Protein AF-A0A3P7LYS1-F1 (afdb_monomer_lite)

Secondary structure (DSSP, 8-state):
-HHHHHHHHHHTTSSS-HHHHHHHHTTS-GGGHHHHHHHHHHHHS--SSHHHHHIIIIITTT--SHHHHHHHHHHHHHHS-GGG---SSPPTT-HHHHHHHGGGTS--HHHHHHHHHHHTT------GGGTT--HHHHTTT---SSGGGG--SSPPPHHHHHTB----HHHHHTT-EESS-SBSS----SS-----EE--TT----EEEEEE---SSTT---EETTEESEEEEEE-TTS--EEEPP-

Foldseek 3Di:
DVLVQLVLVLQQPPPDDLPPCLVVVCVPDPVLVVLLVQLLVLLPDADADPVSSLCSNDPVDPNPDLSSSLVSLSSSLSNHPLLPHDYPPDDPPDLRCQSNCVVVVNHDSVRNSCNSCVVVVNDDDDDCCSNNPDLVVCLQPYDDPDQVVSVDPDTDDPVVSQQADNDDSVCVVQPKDFDDDGGNDDDDDDPDDDTDIDGDAPDPDWDKDKDQQFPPDPVSHQDDPNHGRIWIWIDDHPDPTDGDDDD

Sequence (247 aa):
MFMMMVVTKIFMMIALGIRKMINRLALTSQAFRRVDEHAMLVSQQQQDNFTQLIWQLIYARNITSELERVRAIFLWLCTKDLHKMNFDNVKPDSPEEILMGIRTGKSTYAQIFLTLCRVENIRYVLDTFYFLANPSQLIYTHFPHDTDWQLLHHPITLEEFESLALVKSAFFKYNLSLLSYRNAVVVFTDPEIRIVVGFPPGSENFLAFTIGLTFDDQDFTEHYNSVPLVYVCFFFENADLHALYNF

Organism: Dibothriocephalus latus (NCBI:txid60516)

InterPro domains:
  IPR053041 Transglutaminase-like Superfamily Modulators [PTHR47020] (120-229)
  IPR056564 KY-like, immunoglobulin-like domain [PF23265] (158-231)

pLDDT: mean 75.42, std 18.21, range [25.02, 94.75]

Structure (mmCIF, N/CA/C/O backbone):
data_AF-A0A3P7LYS1-F1
#
_entry.id   AF-A0A3P7LYS1-F1
#
loop_
_atom_site.group_PDB
_atom_site.id
_atom_site.type_symbol
_atom_site.label_atom_id
_atom_site.label_alt_id
_atom_site.label_comp_id
_atom_site.label_asym_id
_atom_site.label_entity_id
_atom_site.label_seq_id
_atom_site.pdbx_PDB_ins_code
_atom_site.Cartn_x
_atom_site.Cartn_y
_atom_site.Cartn_z
_atom_site.occupancy
_atom_site.B_iso_or_equiv
_atom_site.auth_seq_id
_atom_site.auth_comp_id
_atom_site.auth_asym_id
_atom_site.auth_atom_id
_atom_site.pdbx_PDB_model_num
ATOM 1 N N . MET A 1 1 ? -6.905 10.649 2.238 1.00 29.75 1 MET A N 1
ATOM 2 C CA . MET A 1 1 ? -7.223 9.227 2.509 1.00 29.75 1 MET A CA 1
ATOM 3 C C . MET A 1 1 ? -7.297 8.379 1.231 1.00 29.75 1 MET A C 1
ATOM 5 O O . MET A 1 1 ? -6.613 7.369 1.168 1.00 29.75 1 MET A O 1
ATOM 9 N N . PHE A 1 2 ? -7.966 8.841 0.161 1.00 25.02 2 PHE A N 1
ATOM 10 C CA . PHE A 1 2 ? -7.969 8.193 -1.173 1.00 25.02 2 PHE A CA 1
ATOM 11 C C . PHE A 1 2 ? -6.572 7.949 -1.797 1.00 25.02 2 PHE A C 1
ATOM 13 O O . PHE A 1 2 ? -6.369 6.977 -2.520 1.00 25.02 2 PHE A O 1
ATOM 20 N N . MET A 1 3 ? -5.585 8.799 -1.488 1.00 25.70 3 MET A N 1
ATOM 21 C CA . MET A 1 3 ? -4.227 8.748 -2.055 1.00 25.70 3 MET A CA 1
ATOM 22 C C . MET A 1 3 ? -3.368 7.578 -1.532 1.00 25.70 3 MET A C 1
ATOM 24 O O . MET A 1 3 ? -2.478 7.117 -2.240 1.00 25.70 3 MET A O 1
ATOM 28 N N . MET A 1 4 ? -3.666 7.038 -0.340 1.00 29.12 4 MET A N 1
ATOM 29 C CA . MET A 1 4 ? -3.002 5.832 0.189 1.00 29.12 4 MET A CA 1
ATOM 30 C C . MET A 1 4 ? -3.600 4.534 -0.372 1.00 29.12 4 MET A C 1
ATOM 32 O O . MET A 1 4 ? -2.889 3.542 -0.497 1.00 29.12 4 MET A O 1
ATOM 36 N N . MET A 1 5 ? -4.877 4.532 -0.766 1.00 34.12 5 MET A N 1
ATOM 37 C CA . MET A 1 5 ? -5.566 3.315 -1.222 1.00 34.12 5 MET A CA 1
ATOM 38 C C . MET A 1 5 ? -5.074 2.819 -2.587 1.00 34.12 5 MET A C 1
ATOM 40 O O . MET A 1 5 ? -5.065 1.614 -2.838 1.00 34.12 5 MET A O 1
ATOM 44 N N . VAL A 1 6 ? -4.613 3.719 -3.462 1.00 34.91 6 VAL A N 1
ATOM 45 C CA . VAL A 1 6 ? -4.065 3.331 -4.773 1.00 34.91 6 VAL A CA 1
ATOM 46 C C . VAL A 1 6 ? -2.688 2.683 -4.619 1.00 34.91 6 VAL A C 1
ATOM 48 O O . VAL A 1 6 ? -2.412 1.680 -5.269 1.00 34.91 6 VAL A O 1
ATOM 51 N N . VAL A 1 7 ? -1.850 3.194 -3.712 1.00 35.50 7 VAL A N 1
ATOM 52 C CA . VAL A 1 7 ? -0.461 2.736 -3.544 1.00 35.50 7 VAL A CA 1
ATOM 53 C C . VAL A 1 7 ? -0.360 1.410 -2.784 1.00 35.50 7 VAL A C 1
ATOM 55 O O . VAL A 1 7 ? 0.603 0.668 -2.963 1.00 35.50 7 VAL A O 1
ATOM 58 N N . THR A 1 8 ? -1.368 1.035 -1.997 1.00 38.91 8 THR A N 1
ATOM 59 C CA . THR A 1 8 ? -1.334 -0.252 -1.285 1.00 38.91 8 THR A CA 1
ATOM 60 C C . THR A 1 8 ? -2.038 -1.388 -2.026 1.00 38.91 8 THR A C 1
ATOM 62 O O . THR A 1 8 ? -1.593 -2.528 -1.920 1.00 38.91 8 THR A O 1
ATOM 65 N N . LYS A 1 9 ? -3.006 -1.094 -2.913 1.00 39.59 9 LYS A N 1
ATOM 66 C CA . LYS A 1 9 ? -3.411 -2.059 -3.958 1.00 39.59 9 LYS A CA 1
ATOM 67 C C . LYS A 1 9 ? -2.226 -2.468 -4.837 1.00 39.59 9 LYS A C 1
ATOM 69 O O . LYS A 1 9 ? -2.157 -3.598 -5.298 1.00 39.59 9 LYS A O 1
ATOM 74 N N . ILE A 1 10 ? -1.288 -1.544 -5.030 1.00 42.50 10 ILE A N 1
ATOM 75 C CA . ILE A 1 10 ? -0.097 -1.677 -5.866 1.00 42.50 10 ILE A CA 1
ATOM 76 C C . ILE A 1 10 ? 0.924 -2.699 -5.303 1.00 42.50 10 ILE A C 1
ATOM 78 O O . ILE A 1 10 ? 1.504 -3.456 -6.075 1.00 42.50 10 ILE A O 1
ATOM 82 N N . PHE A 1 11 ? 1.091 -2.831 -3.981 1.00 38.44 11 PHE A N 1
ATOM 83 C CA . PHE A 1 11 ? 2.087 -3.754 -3.395 1.00 38.44 11 PHE A CA 1
ATOM 84 C C . PHE A 1 11 ? 1.575 -5.162 -3.051 1.00 38.44 11 PHE A C 1
ATOM 86 O O . PHE A 1 11 ? 2.380 -6.091 -2.963 1.00 38.44 11 PHE A O 1
ATOM 93 N N . MET A 1 12 ? 0.257 -5.368 -2.953 1.00 38.22 12 MET A N 1
ATOM 94 C CA . MET A 1 12 ? -0.336 -6.693 -2.694 1.00 38.22 12 MET A CA 1
ATOM 95 C C . MET A 1 12 ? -0.082 -7.706 -3.837 1.00 38.22 12 MET A C 1
ATOM 97 O O . MET A 1 12 ? -0.292 -8.905 -3.685 1.00 38.22 12 MET A O 1
ATOM 101 N N . MET A 1 13 ? 0.389 -7.236 -4.998 1.00 43.66 13 MET A N 1
ATOM 102 C CA . MET A 1 13 ? 0.304 -7.953 -6.275 1.00 43.66 13 MET A CA 1
ATOM 103 C C . MET A 1 13 ? 1.610 -8.611 -6.742 1.00 43.66 13 MET A C 1
ATOM 105 O O . MET A 1 13 ? 1.655 -9.149 -7.848 1.00 43.66 13 MET A O 1
ATOM 109 N N . ILE A 1 14 ? 2.667 -8.616 -5.920 1.00 36.84 14 ILE A N 1
ATOM 110 C CA . ILE A 1 14 ? 3.959 -9.205 -6.314 1.00 36.84 14 ILE A CA 1
ATOM 111 C C . ILE A 1 14 ? 3.988 -10.750 -6.202 1.00 36.84 14 ILE A C 1
ATOM 113 O O . ILE A 1 14 ? 4.848 -11.352 -6.835 1.00 36.84 14 ILE A O 1
ATOM 117 N N . ALA A 1 15 ? 3.046 -11.440 -5.527 1.00 35.31 15 ALA A N 1
ATOM 118 C CA . ALA A 1 15 ? 3.112 -12.918 -5.421 1.00 35.31 15 ALA A CA 1
ATOM 119 C C . ALA A 1 15 ? 1.959 -13.756 -5.992 1.00 35.31 15 ALA A C 1
ATOM 121 O O . ALA A 1 15 ? 1.980 -14.970 -5.810 1.00 35.31 15 ALA A O 1
ATOM 122 N N . LEU A 1 16 ? 0.996 -13.207 -6.739 1.00 30.70 16 LEU A N 1
ATOM 123 C CA . LEU A 1 16 ? -0.034 -14.047 -7.370 1.00 30.70 16 LEU A CA 1
ATOM 124 C C . LEU A 1 16 ? -0.279 -13.648 -8.826 1.00 30.70 16 LEU A C 1
AT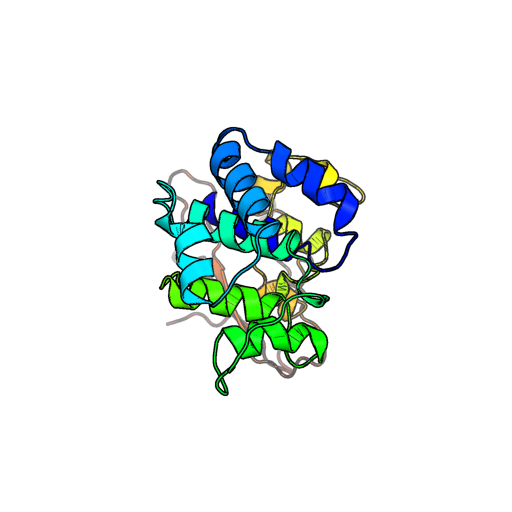OM 126 O O . LEU A 1 16 ? -0.987 -12.701 -9.109 1.00 30.70 16 LEU A O 1
ATOM 130 N N . GLY A 1 17 ? 0.283 -14.405 -9.772 1.00 32.94 17 GLY A N 1
ATOM 131 C CA . GLY A 1 17 ? -0.265 -14.521 -11.131 1.00 32.94 17 GLY A CA 1
ATOM 132 C C . GLY A 1 17 ? -0.297 -13.245 -11.987 1.00 32.94 17 GLY A C 1
ATOM 133 O O . GLY A 1 17 ? -1.363 -12.805 -12.417 1.00 32.94 17 GLY A O 1
ATOM 134 N N . ILE A 1 18 ? 0.882 -12.732 -12.345 1.00 38.44 18 ILE A N 1
ATOM 135 C CA . ILE A 1 18 ? 1.129 -11.506 -13.136 1.00 38.44 18 ILE A CA 1
ATOM 136 C C . ILE A 1 18 ? 0.294 -11.397 -14.440 1.00 38.44 18 ILE A C 1
ATOM 138 O O . ILE A 1 18 ? -0.036 -10.299 -14.874 1.00 38.44 18 ILE A O 1
ATOM 142 N N . ARG A 1 19 ? -0.134 -12.499 -15.075 1.00 31.06 19 ARG A N 1
ATOM 143 C CA . ARG A 1 19 ? -0.678 -12.452 -16.452 1.00 31.06 19 ARG A CA 1
ATOM 144 C C . ARG A 1 19 ? -2.193 -12.231 -16.592 1.00 31.06 19 ARG A C 1
ATOM 146 O O . ARG A 1 19 ? -2.611 -11.637 -17.580 1.00 31.06 19 ARG A O 1
ATOM 153 N N . LYS A 1 20 ? -3.033 -12.679 -15.648 1.00 32.50 20 LYS A N 1
ATOM 154 C CA . LYS A 1 20 ? -4.503 -12.475 -15.736 1.00 32.50 20 LYS A CA 1
ATOM 155 C C . LYS A 1 20 ? -4.941 -11.077 -15.275 1.00 32.50 20 LYS A C 1
ATOM 157 O O . LYS A 1 20 ? -6.030 -10.635 -15.631 1.00 32.50 20 LYS A O 1
ATOM 162 N N . MET A 1 21 ? -4.097 -10.384 -14.512 1.00 41.25 21 MET A N 1
ATOM 163 C CA . MET A 1 21 ? -4.481 -9.185 -13.759 1.00 41.25 21 MET A CA 1
ATOM 164 C C . MET A 1 21 ? -4.058 -7.871 -14.428 1.00 41.25 21 MET A C 1
ATOM 166 O O . MET A 1 21 ? -4.773 -6.883 -14.279 1.00 41.25 21 MET A O 1
ATOM 170 N N . ILE A 1 22 ? -2.993 -7.869 -15.249 1.00 43.41 22 ILE A N 1
ATOM 171 C CA . ILE A 1 22 ? -2.609 -6.723 -16.105 1.00 43.41 22 ILE A CA 1
ATOM 172 C C . ILE A 1 22 ? -3.809 -6.249 -16.939 1.00 43.41 22 ILE A C 1
ATOM 174 O O . ILE A 1 22 ? -4.099 -5.056 -16.991 1.00 43.41 22 ILE A O 1
ATOM 178 N N . ASN A 1 23 ? -4.578 -7.195 -17.491 1.00 37.88 23 ASN A N 1
ATOM 179 C CA . ASN A 1 23 ? -5.770 -6.886 -18.277 1.00 37.88 23 ASN A CA 1
ATOM 180 C C . ASN A 1 23 ? -6.889 -6.222 -17.460 1.00 37.88 23 ASN A C 1
ATOM 182 O O . ASN A 1 23 ? -7.687 -5.520 -18.056 1.00 37.88 23 ASN A O 1
ATOM 186 N N . ARG A 1 24 ? -6.977 -6.405 -16.131 1.00 42.69 24 ARG A N 1
ATOM 187 C CA . ARG A 1 24 ? -8.024 -5.784 -15.287 1.00 42.69 24 ARG A CA 1
ATOM 188 C C . ARG A 1 24 ? -7.565 -4.498 -14.587 1.00 42.69 24 ARG A C 1
ATOM 190 O O . ARG A 1 24 ? -8.365 -3.579 -14.433 1.00 42.69 24 ARG A O 1
ATOM 197 N N . LEU A 1 25 ? -6.287 -4.375 -14.222 1.00 45.78 25 LEU A N 1
ATOM 198 C CA . LEU A 1 25 ? -5.720 -3.126 -13.683 1.00 45.78 25 LEU A CA 1
ATOM 199 C C . LEU A 1 25 ? -5.731 -1.988 -14.712 1.00 45.78 25 LEU A C 1
ATOM 201 O O . LEU A 1 25 ? -6.016 -0.850 -14.345 1.00 45.78 25 LEU A O 1
ATOM 205 N N . ALA A 1 26 ? -5.506 -2.310 -15.991 1.00 46.09 26 ALA A N 1
ATOM 206 C CA . ALA A 1 26 ? -5.644 -1.369 -17.106 1.00 46.09 26 ALA A CA 1
ATOM 207 C C . ALA A 1 26 ? -7.104 -0.927 -17.362 1.00 46.09 26 ALA A C 1
ATOM 209 O O . ALA A 1 26 ? -7.339 0.057 -18.057 1.00 46.09 26 ALA A O 1
ATOM 210 N N . LEU A 1 27 ? -8.095 -1.644 -16.813 1.00 45.22 27 LEU A N 1
ATOM 211 C CA . LEU A 1 27 ? -9.524 -1.395 -17.046 1.00 45.22 27 LEU A CA 1
ATOM 212 C C . LEU A 1 27 ? -10.227 -0.654 -15.898 1.00 45.22 27 LEU A C 1
ATOM 214 O O . LEU A 1 27 ? -11.359 -0.214 -16.068 1.00 45.22 27 LEU A O 1
ATOM 218 N N . THR A 1 28 ? -9.603 -0.517 -14.725 1.00 52.69 28 THR A N 1
ATOM 219 C CA . THR A 1 28 ? -10.332 -0.217 -13.475 1.00 52.69 28 THR A CA 1
ATOM 220 C C . THR A 1 28 ? -10.463 1.268 -13.112 1.00 52.69 28 THR A C 1
ATOM 222 O O . THR A 1 28 ? -11.083 1.587 -12.104 1.00 52.69 28 THR A O 1
ATOM 225 N N . SER A 1 29 ? -9.968 2.205 -13.929 1.00 58.41 29 SER A N 1
ATOM 226 C CA . SER A 1 29 ? -10.357 3.620 -13.817 1.00 58.41 29 SER A CA 1
ATOM 227 C C . SER A 1 29 ? -10.159 4.361 -15.136 1.00 58.41 29 SER A C 1
ATOM 229 O O . SER A 1 29 ? -9.028 4.525 -15.595 1.00 58.41 29 SER A O 1
ATOM 231 N N . GLN A 1 30 ? -11.245 4.878 -15.726 1.00 64.19 30 GLN A N 1
ATOM 232 C CA . GLN A 1 30 ? -11.154 5.771 -16.892 1.00 64.19 30 GLN A CA 1
ATOM 233 C C . GLN A 1 30 ? -10.210 6.959 -16.634 1.00 64.19 30 GLN A C 1
ATOM 235 O O . GLN A 1 30 ? -9.565 7.426 -17.570 1.00 64.19 30 GLN A O 1
ATOM 240 N N . ALA A 1 31 ? -10.069 7.398 -15.375 1.00 69.81 31 ALA A N 1
ATOM 241 C CA . ALA A 1 31 ? -9.224 8.529 -14.998 1.00 69.81 31 ALA A CA 1
ATOM 242 C C . ALA A 1 31 ? -7.728 8.302 -15.279 1.00 69.81 31 ALA A C 1
ATOM 244 O O . ALA A 1 31 ? -7.017 9.261 -15.561 1.00 69.81 31 ALA A O 1
ATOM 245 N N . PHE A 1 32 ? -7.248 7.053 -15.248 1.00 78.88 32 PHE A N 1
ATOM 246 C CA . PHE A 1 32 ? -5.827 6.739 -15.458 1.00 78.88 32 PHE A CA 1
ATOM 247 C C . PHE A 1 32 ? -5.524 6.038 -16.777 1.00 78.88 32 PHE A C 1
ATOM 249 O O . PHE A 1 32 ? -4.357 5.801 -17.081 1.00 78.88 32 PHE A O 1
ATOM 256 N N . ARG A 1 33 ? -6.543 5.767 -17.599 1.00 82.75 33 ARG A N 1
ATOM 257 C CA . ARG A 1 33 ? -6.405 5.028 -18.861 1.00 82.75 33 ARG A CA 1
ATOM 258 C C . ARG A 1 33 ? -5.257 5.539 -19.738 1.00 82.75 33 ARG A C 1
ATOM 260 O O . ARG A 1 33 ? -4.465 4.750 -20.237 1.00 82.75 33 ARG A O 1
ATOM 267 N N . ARG A 1 34 ? -5.126 6.863 -19.870 1.00 88.75 34 ARG A N 1
ATOM 268 C CA . ARG A 1 34 ? -4.051 7.511 -20.642 1.00 88.75 34 ARG A CA 1
ATOM 269 C C . ARG A 1 34 ? -2.655 7.164 -20.115 1.00 88.75 34 ARG A C 1
ATOM 271 O O . ARG A 1 34 ? -1.740 6.946 -20.902 1.00 88.75 34 ARG A O 1
ATOM 278 N N . VAL A 1 35 ? -2.486 7.170 -18.794 1.00 89.00 35 VAL A N 1
ATOM 279 C CA . VAL A 1 35 ? -1.214 6.856 -18.128 1.00 89.00 35 VAL A CA 1
ATOM 280 C C . VAL A 1 35 ? -0.906 5.371 -18.273 1.00 89.00 35 VAL A C 1
ATOM 282 O O . VAL A 1 35 ? 0.231 5.009 -18.566 1.00 89.00 35 VAL A O 1
ATOM 285 N N . ASP A 1 36 ? -1.929 4.529 -18.146 1.00 86.19 36 ASP A N 1
ATOM 286 C CA . ASP A 1 36 ? -1.787 3.081 -18.245 1.00 86.19 36 ASP A CA 1
ATOM 287 C C . ASP A 1 36 ? -1.375 2.644 -19.652 1.00 86.19 36 ASP A C 1
ATOM 289 O O . ASP A 1 36 ? -0.380 1.942 -19.825 1.00 86.19 36 ASP A O 1
ATOM 293 N N . GLU A 1 37 ? -2.099 3.109 -20.674 1.00 88.94 37 GLU A N 1
ATOM 294 C CA . GLU A 1 37 ? -1.780 2.844 -22.080 1.00 88.94 37 GLU A CA 1
ATOM 295 C C . GLU A 1 37 ? -0.365 3.328 -22.424 1.00 88.94 37 GLU A C 1
ATOM 297 O O . GLU A 1 37 ? 0.389 2.626 -23.096 1.00 88.94 37 GLU A O 1
ATOM 302 N N . HIS A 1 38 ? 0.035 4.494 -21.910 1.00 92.12 38 HIS A N 1
ATOM 303 C CA . HIS A 1 38 ? 1.383 5.024 -22.102 1.00 92.12 38 HIS A CA 1
ATOM 304 C C . HIS A 1 38 ? 2.464 4.134 -21.474 1.00 92.12 38 HIS A C 1
ATOM 306 O O . HIS A 1 38 ? 3.406 3.745 -22.163 1.00 92.12 38 HIS A O 1
ATOM 312 N N . ALA A 1 39 ? 2.320 3.751 -20.204 1.00 90.88 39 ALA A N 1
ATOM 313 C CA . ALA A 1 39 ? 3.289 2.883 -19.531 1.00 90.88 39 ALA A CA 1
ATOM 314 C C . ALA A 1 39 ? 3.402 1.502 -20.203 1.00 90.88 39 ALA A C 1
ATOM 316 O O . ALA A 1 39 ? 4.507 0.970 -20.342 1.00 90.88 39 ALA A O 1
ATOM 317 N N . MET A 1 40 ? 2.280 0.957 -20.690 1.00 89.69 40 MET A N 1
ATOM 318 C CA . MET A 1 40 ? 2.251 -0.271 -21.491 1.00 89.69 40 MET A CA 1
ATOM 319 C C . MET A 1 40 ? 3.018 -0.126 -22.809 1.00 89.69 40 MET A C 1
ATOM 321 O O . MET A 1 40 ? 3.770 -1.022 -23.181 1.00 89.69 40 MET A O 1
ATOM 325 N N . LEU A 1 41 ? 2.860 0.994 -23.521 1.00 92.56 41 LEU A N 1
ATOM 326 C CA . LEU A 1 41 ? 3.599 1.246 -24.762 1.00 92.56 41 LEU A CA 1
ATOM 327 C C . LEU A 1 41 ? 5.106 1.345 -24.508 1.00 92.56 41 LEU A C 1
ATOM 329 O O . LEU A 1 41 ? 5.890 0.753 -25.249 1.00 92.56 41 LEU A O 1
ATOM 333 N N . VAL A 1 42 ? 5.513 2.049 -23.448 1.00 93.56 42 VAL A N 1
ATOM 334 C CA . VAL A 1 42 ? 6.927 2.175 -23.062 1.00 93.56 42 VAL A CA 1
ATOM 335 C C . VAL A 1 42 ? 7.518 0.819 -22.651 1.00 93.56 42 VAL A C 1
ATOM 337 O O . VAL A 1 42 ? 8.683 0.540 -22.942 1.00 93.56 42 VAL A O 1
ATOM 340 N N . SER A 1 43 ? 6.738 -0.078 -22.033 1.00 91.44 43 SER A N 1
ATOM 341 C CA . SER A 1 43 ? 7.244 -1.400 -21.626 1.00 91.44 43 SER A CA 1
ATOM 342 C C . SER A 1 43 ? 7.602 -2.306 -22.811 1.00 91.44 43 SER A C 1
ATOM 344 O O . SER A 1 43 ? 8.547 -3.098 -22.716 1.00 91.44 43 SER A O 1
ATOM 346 N N . GLN A 1 44 ? 6.937 -2.129 -23.957 1.00 91.25 44 GLN A N 1
ATOM 347 C CA . GLN A 1 44 ? 7.258 -2.843 -25.199 1.00 91.25 44 GLN A CA 1
ATOM 348 C C . GLN A 1 44 ? 8.507 -2.304 -25.914 1.00 91.25 44 GLN A C 1
ATOM 350 O O . GLN A 1 44 ? 9.063 -2.990 -26.767 1.00 91.25 44 GLN A O 1
ATOM 355 N N . GLN A 1 45 ? 8.973 -1.100 -25.574 1.00 91.31 45 GLN A N 1
ATOM 356 C CA . GLN A 1 45 ? 10.133 -0.478 -26.213 1.00 91.31 45 GLN A CA 1
ATOM 357 C C . GLN A 1 45 ? 11.451 -0.952 -25.585 1.00 91.31 45 GLN A C 1
ATOM 359 O O . GLN A 1 45 ? 11.523 -1.273 -24.389 1.00 91.31 45 GLN A O 1
ATOM 364 N N . GLN A 1 46 ? 12.509 -0.986 -26.398 1.00 88.12 46 GLN A N 1
ATOM 365 C CA . GLN A 1 46 ? 13.879 -1.108 -25.904 1.00 88.12 46 GLN A CA 1
ATOM 366 C C . GLN A 1 46 ? 14.286 0.194 -25.208 1.00 88.12 46 GLN A C 1
ATOM 368 O O . GLN A 1 46 ? 13.827 1.270 -25.579 1.00 88.12 46 GLN A O 1
ATOM 373 N N . GLN A 1 47 ? 15.094 0.065 -24.161 1.00 88.06 47 GLN A N 1
ATOM 374 C CA . GLN A 1 47 ? 15.549 1.176 -23.336 1.00 88.06 47 GLN A CA 1
ATOM 375 C C . GLN A 1 47 ? 17.070 1.182 -23.391 1.00 88.06 47 GLN A C 1
ATOM 377 O O . GLN A 1 47 ? 17.682 0.176 -23.032 1.00 88.06 47 GLN A O 1
ATOM 382 N N . ASP A 1 48 ? 17.660 2.278 -23.855 1.00 87.56 48 ASP A N 1
ATOM 383 C CA . ASP A 1 48 ? 19.104 2.372 -24.085 1.00 87.56 48 ASP A CA 1
ATOM 384 C C . ASP A 1 48 ? 19.847 2.699 -22.785 1.00 87.56 48 ASP A C 1
ATOM 386 O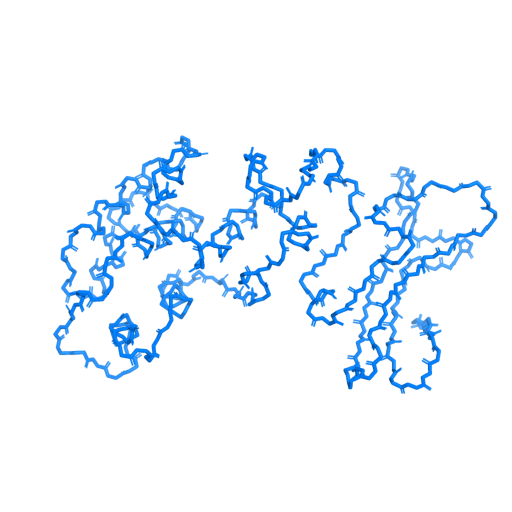 O . ASP A 1 48 ? 20.955 2.225 -22.547 1.00 87.56 48 ASP A O 1
ATOM 390 N N . ASN A 1 49 ? 19.232 3.514 -21.925 1.00 91.12 49 ASN A N 1
ATOM 391 C CA . ASN A 1 49 ? 19.754 3.884 -20.611 1.00 91.12 49 ASN A CA 1
ATOM 392 C C . ASN A 1 49 ? 18.622 4.283 -19.653 1.00 91.12 49 ASN A C 1
ATOM 394 O O . ASN A 1 49 ? 17.475 4.495 -20.062 1.00 91.12 49 ASN A O 1
ATOM 398 N N . PHE A 1 50 ? 18.946 4.408 -18.366 1.00 91.31 50 PHE A N 1
ATOM 399 C CA . PHE A 1 50 ? 17.955 4.725 -17.342 1.00 91.31 50 PHE A CA 1
ATOM 400 C C . PHE A 1 50 ? 17.352 6.127 -17.496 1.00 91.31 50 PHE A C 1
ATOM 402 O O . PHE A 1 50 ? 16.155 6.313 -17.280 1.00 91.31 50 PHE A O 1
ATOM 409 N N . THR A 1 51 ? 18.142 7.122 -17.911 1.00 90.12 51 THR A N 1
ATOM 410 C CA . THR A 1 51 ? 17.650 8.495 -18.115 1.00 90.12 51 THR A CA 1
ATOM 411 C C . THR A 1 51 ? 16.571 8.553 -19.194 1.00 90.12 51 THR A C 1
ATOM 413 O O . THR A 1 51 ? 15.538 9.194 -19.002 1.00 90.12 51 THR A O 1
ATOM 416 N N . GLN A 1 52 ? 16.778 7.854 -20.309 1.00 91.12 52 GLN A N 1
ATOM 417 C CA . GLN A 1 52 ? 15.798 7.748 -21.386 1.00 91.12 52 GLN A CA 1
ATOM 418 C C . GLN A 1 52 ? 14.522 7.052 -20.906 1.00 91.12 52 GLN A C 1
ATOM 420 O O . GLN A 1 52 ? 13.432 7.546 -21.192 1.00 91.12 52 GLN A O 1
ATOM 425 N N . LEU A 1 53 ? 14.645 5.966 -20.136 1.00 92.88 53 LEU A N 1
ATOM 426 C CA . LEU A 1 53 ? 13.503 5.267 -19.546 1.00 92.88 53 LEU A CA 1
ATOM 427 C C . LEU A 1 53 ? 12.652 6.206 -18.682 1.00 92.88 53 LEU A C 1
ATOM 429 O O . LEU A 1 53 ? 11.435 6.283 -18.858 1.00 92.88 53 LEU A O 1
ATOM 433 N N . ILE A 1 54 ? 13.286 6.946 -17.772 1.00 91.62 54 ILE A N 1
ATOM 434 C CA . ILE A 1 54 ? 12.601 7.914 -16.911 1.00 91.62 54 ILE A CA 1
ATOM 435 C C . ILE A 1 54 ? 11.931 9.010 -17.742 1.00 91.62 54 ILE A C 1
ATOM 437 O O . ILE A 1 54 ? 10.753 9.314 -17.536 1.00 91.62 54 ILE A O 1
ATOM 441 N N . TRP A 1 55 ? 12.647 9.566 -18.722 1.00 90.75 55 TRP A N 1
ATOM 442 C CA . TRP A 1 55 ? 12.091 10.575 -19.617 1.00 90.75 55 TRP A CA 1
ATOM 443 C C . TRP A 1 55 ? 10.854 10.056 -20.354 1.00 90.75 55 TRP A C 1
ATOM 445 O O . TRP A 1 55 ? 9.819 10.719 -20.354 1.00 90.75 55 TRP A O 1
ATOM 455 N N . GLN A 1 56 ? 10.918 8.849 -20.918 1.00 92.44 56 GLN A N 1
ATOM 456 C CA . GLN A 1 56 ? 9.795 8.230 -21.617 1.00 92.44 56 GLN A CA 1
ATOM 457 C C . GLN A 1 56 ? 8.613 7.964 -20.688 1.00 92.44 56 GLN A C 1
ATOM 459 O O . GLN A 1 56 ? 7.479 8.249 -21.065 1.00 92.44 56 GLN A O 1
ATOM 464 N N . LEU A 1 57 ? 8.850 7.441 -19.485 1.00 90.50 57 LEU A N 1
ATOM 465 C CA . LEU A 1 57 ? 7.780 7.107 -18.547 1.00 90.50 57 LEU A CA 1
ATOM 466 C C . LEU A 1 57 ? 7.079 8.336 -17.980 1.00 90.50 57 LEU A C 1
ATOM 468 O O . LEU A 1 57 ? 5.854 8.328 -17.879 1.00 90.50 57 LEU A O 1
ATOM 472 N N . ILE A 1 58 ? 7.840 9.367 -17.614 1.00 89.62 58 ILE A N 1
ATOM 473 C CA . ILE A 1 58 ? 7.342 10.472 -16.790 1.00 89.62 58 ILE A CA 1
ATOM 474 C C . ILE A 1 58 ? 7.207 11.776 -17.576 1.00 89.62 58 ILE A C 1
ATOM 476 O O . ILE A 1 58 ? 6.201 12.466 -17.444 1.00 89.62 58 ILE A O 1
ATOM 480 N N . TYR A 1 59 ? 8.189 12.121 -18.405 1.00 86.75 59 TYR A N 1
ATOM 481 C CA . TYR A 1 59 ? 8.301 13.462 -18.991 1.00 86.75 59 TYR A CA 1
ATOM 482 C C . TYR A 1 59 ? 7.786 13.557 -20.432 1.00 86.75 59 TYR A C 1
ATOM 484 O O . TYR A 1 59 ? 7.363 14.625 -20.868 1.00 86.75 59 TYR A O 1
ATOM 492 N N . ALA A 1 60 ? 7.774 12.451 -21.181 1.00 82.69 60 ALA A N 1
ATOM 493 C CA . ALA A 1 60 ? 7.355 12.424 -22.585 1.00 82.69 60 ALA A CA 1
ATOM 494 C C . ALA A 1 60 ? 5.853 12.703 -22.788 1.00 82.69 60 ALA A C 1
ATOM 496 O O . ALA A 1 60 ? 5.392 12.918 -23.911 1.00 82.69 60 ALA A O 1
ATOM 497 N N . ARG A 1 61 ? 5.065 12.679 -21.708 1.00 83.19 61 ARG A N 1
ATOM 498 C CA . ARG A 1 61 ? 3.630 12.976 -21.695 1.00 83.19 61 ARG A CA 1
ATOM 499 C C . ARG A 1 61 ? 3.325 13.997 -20.608 1.00 83.19 61 ARG A C 1
ATOM 501 O O . ARG A 1 61 ? 4.107 14.201 -19.693 1.00 83.19 61 ARG A O 1
ATOM 508 N N . ASN A 1 62 ? 2.135 14.591 -20.680 1.00 83.81 62 ASN A N 1
ATOM 509 C CA . ASN A 1 62 ? 1.618 15.502 -19.657 1.00 83.81 62 ASN A CA 1
ATOM 510 C C . ASN A 1 62 ? 1.240 14.743 -18.363 1.00 83.81 62 ASN A C 1
ATOM 512 O O . ASN A 1 62 ? 0.061 14.649 -18.034 1.00 83.81 62 ASN A O 1
ATOM 516 N N . ILE A 1 63 ? 2.194 14.066 -17.720 1.00 84.81 63 ILE A N 1
ATOM 517 C CA . ILE A 1 63 ? 2.042 13.373 -16.434 1.00 84.81 63 ILE A CA 1
ATOM 518 C C . ILE A 1 63 ? 2.516 14.345 -15.357 1.00 84.81 63 ILE A C 1
ATOM 520 O O . ILE A 1 63 ? 3.709 14.626 -15.226 1.00 84.81 63 ILE A O 1
ATOM 524 N N . THR A 1 64 ? 1.573 14.910 -14.613 1.00 79.62 64 THR A N 1
ATOM 525 C CA . THR A 1 64 ? 1.858 16.064 -13.749 1.00 79.62 64 THR A CA 1
ATOM 526 C C . THR A 1 64 ? 1.789 15.715 -12.273 1.00 79.62 64 THR A C 1
ATOM 528 O O . THR A 1 64 ? 2.544 16.285 -11.488 1.00 79.62 64 THR A O 1
ATOM 531 N N . SER A 1 65 ? 0.941 14.758 -11.890 1.00 82.69 65 SER A N 1
ATOM 532 C CA . SER A 1 65 ? 0.763 14.378 -10.486 1.00 82.69 65 SER A CA 1
ATOM 533 C C . SER A 1 65 ? 1.693 13.242 -10.055 1.00 82.69 65 SER A C 1
ATOM 535 O O . SER A 1 65 ? 1.956 12.313 -10.819 1.00 82.69 65 SER A O 1
ATOM 537 N N . GLU A 1 66 ? 2.137 13.261 -8.794 1.00 79.69 66 GLU A N 1
ATOM 538 C CA . GLU A 1 66 ? 2.931 12.169 -8.204 1.00 79.69 66 GLU A CA 1
ATOM 539 C C . GLU A 1 66 ? 2.220 10.812 -8.313 1.00 79.69 66 GLU A C 1
ATOM 541 O O . GLU A 1 66 ? 2.858 9.791 -8.562 1.00 79.69 66 GLU A O 1
ATOM 546 N N . LEU A 1 67 ? 0.888 10.802 -8.199 1.00 77.25 67 LEU A N 1
ATOM 547 C CA . LEU A 1 67 ? 0.079 9.593 -8.314 1.00 77.25 67 LEU A CA 1
ATOM 548 C C . LEU A 1 67 ? 0.141 8.977 -9.718 1.00 77.25 67 LEU A C 1
ATOM 550 O O . LEU A 1 67 ? 0.307 7.765 -9.849 1.00 77.25 67 LEU A O 1
ATOM 554 N N . GLU A 1 68 ? 0.031 9.795 -10.768 1.00 83.56 68 GLU A N 1
ATOM 555 C CA . GLU A 1 68 ? 0.190 9.317 -12.144 1.00 83.56 68 GLU A CA 1
ATOM 556 C C . GLU A 1 68 ? 1.616 8.803 -12.390 1.00 83.56 68 GLU A C 1
ATOM 558 O O . GLU A 1 68 ? 1.779 7.761 -13.024 1.00 83.56 68 GLU A O 1
ATOM 563 N N . ARG A 1 69 ? 2.643 9.475 -11.847 1.00 85.94 69 ARG A N 1
ATOM 564 C CA . ARG A 1 69 ? 4.046 9.032 -11.959 1.00 85.94 69 ARG A CA 1
ATOM 565 C C . ARG A 1 69 ? 4.262 7.663 -11.319 1.00 85.94 69 ARG A C 1
ATOM 567 O O . ARG A 1 69 ? 4.792 6.758 -11.960 1.00 85.94 69 ARG A O 1
ATOM 574 N N . VAL A 1 70 ? 3.789 7.492 -10.083 1.00 83.31 70 VAL A N 1
ATOM 575 C CA . VAL A 1 70 ? 3.843 6.217 -9.353 1.00 83.31 70 VAL A CA 1
ATOM 576 C C . VAL A 1 70 ? 3.118 5.117 -10.126 1.00 83.31 70 VAL A C 1
ATOM 578 O O . VAL A 1 70 ? 3.646 4.013 -10.268 1.00 83.31 70 VAL A O 1
ATOM 581 N N . ARG A 1 71 ? 1.930 5.413 -10.667 1.00 85.81 71 ARG A N 1
ATOM 582 C CA . ARG A 1 71 ? 1.148 4.450 -11.448 1.00 85.81 71 ARG A CA 1
ATOM 583 C C . ARG A 1 71 ? 1.856 4.044 -12.742 1.00 85.81 71 ARG A C 1
ATOM 585 O O . ARG A 1 71 ? 1.895 2.853 -13.042 1.00 85.81 71 ARG A O 1
ATOM 592 N N . ALA A 1 72 ? 2.450 4.995 -13.464 1.00 88.56 72 ALA A N 1
ATOM 593 C CA . ALA A 1 72 ? 3.211 4.722 -14.682 1.00 88.56 72 ALA A CA 1
ATOM 594 C C . ALA A 1 72 ? 4.420 3.817 -14.407 1.00 88.56 72 ALA A C 1
ATOM 596 O O . ALA A 1 72 ? 4.585 2.793 -15.070 1.00 88.56 72 ALA A O 1
ATOM 597 N N . ILE A 1 73 ? 5.224 4.158 -13.391 1.00 88.81 73 ILE A N 1
ATOM 598 C CA . ILE A 1 73 ? 6.391 3.372 -12.961 1.00 88.81 73 ILE A CA 1
ATOM 599 C C . ILE A 1 73 ? 5.968 1.954 -12.584 1.00 88.81 73 ILE A C 1
ATOM 601 O O . ILE A 1 73 ? 6.563 0.980 -13.045 1.00 88.81 73 ILE A O 1
ATOM 605 N N . PHE A 1 74 ? 4.925 1.832 -11.763 1.00 85.12 74 PHE A N 1
ATOM 606 C CA . PHE A 1 74 ? 4.445 0.538 -11.305 1.00 85.12 74 PHE A CA 1
ATOM 607 C C . PHE A 1 74 ? 3.942 -0.334 -12.458 1.00 85.12 74 PHE A C 1
ATOM 609 O O . PHE A 1 74 ? 4.346 -1.488 -12.583 1.00 85.12 74 PHE A O 1
ATOM 616 N N . LEU A 1 75 ? 3.084 0.209 -13.325 1.00 86.06 75 LEU A N 1
ATOM 617 C CA . LEU A 1 75 ? 2.523 -0.568 -14.426 1.00 86.06 75 LEU A CA 1
ATOM 618 C C . LEU A 1 75 ? 3.603 -0.977 -15.430 1.00 86.06 75 LEU A C 1
ATOM 620 O O . LEU A 1 75 ? 3.600 -2.113 -15.911 1.00 86.06 75 LEU A O 1
ATOM 624 N N . TRP A 1 76 ? 4.556 -0.087 -15.711 1.00 92.00 76 TRP A N 1
ATOM 625 C CA . TRP A 1 76 ? 5.723 -0.433 -16.512 1.00 92.00 76 TRP A CA 1
ATOM 626 C C . TRP A 1 76 ? 6.491 -1.599 -15.885 1.00 92.00 76 TRP A C 1
ATOM 628 O O . TRP A 1 76 ? 6.770 -2.581 -16.568 1.00 92.00 76 TRP A O 1
ATOM 638 N N . LEU A 1 77 ? 6.750 -1.548 -14.577 1.00 89.38 77 LEU A N 1
ATOM 639 C CA . LEU A 1 77 ? 7.475 -2.594 -13.859 1.00 89.38 77 LEU A CA 1
ATOM 640 C C . LEU A 1 77 ? 6.755 -3.952 -13.907 1.00 89.38 77 LEU A C 1
ATOM 642 O O . LEU A 1 77 ? 7.397 -4.984 -14.084 1.00 89.38 77 LEU A O 1
ATOM 646 N N . CYS A 1 78 ? 5.424 -3.957 -13.790 1.00 81.81 78 CYS A N 1
ATOM 647 C CA . CYS A 1 78 ? 4.613 -5.175 -13.868 1.00 81.81 78 CYS A CA 1
ATOM 648 C C . CYS A 1 78 ? 4.535 -5.783 -15.271 1.00 81.81 78 CYS A C 1
ATOM 650 O O . CYS A 1 78 ? 4.169 -6.949 -15.411 1.00 81.81 78 CYS A O 1
ATOM 652 N N . THR A 1 79 ? 4.810 -4.997 -16.311 1.00 85.19 79 THR A N 1
ATOM 653 C CA . THR A 1 79 ? 4.584 -5.405 -17.707 1.00 85.19 79 THR A CA 1
ATOM 654 C C . THR A 1 79 ? 5.876 -5.570 -18.493 1.00 85.19 79 THR A C 1
ATOM 656 O O . THR A 1 79 ? 5.887 -6.262 -19.512 1.00 85.19 79 THR A O 1
ATOM 659 N N . LYS A 1 80 ? 6.980 -4.994 -18.006 1.00 88.88 80 LYS A N 1
ATOM 660 C CA . LYS A 1 80 ? 8.311 -5.178 -18.568 1.00 88.88 80 LYS A CA 1
ATOM 661 C C . LYS A 1 80 ? 8.862 -6.555 -18.202 1.00 88.88 80 LYS A C 1
ATOM 663 O O . LYS A 1 80 ? 8.954 -6.922 -17.034 1.00 88.88 80 LYS A O 1
ATOM 668 N N . ASP A 1 81 ? 9.321 -7.291 -19.210 1.00 88.81 81 ASP A N 1
ATOM 669 C CA . ASP A 1 81 ? 10.134 -8.492 -19.005 1.00 88.81 81 ASP A CA 1
ATOM 670 C C . ASP A 1 81 ? 11.568 -8.087 -18.628 1.00 88.81 81 ASP A C 1
ATOM 672 O O . ASP A 1 81 ? 12.455 -7.962 -19.477 1.00 88.81 81 ASP A O 1
ATOM 676 N N . LEU A 1 82 ? 11.783 -7.827 -17.336 1.00 88.69 82 LEU A N 1
ATOM 677 C CA . LEU A 1 82 ? 13.085 -7.409 -16.810 1.00 88.69 82 LEU A CA 1
ATOM 678 C C . LEU A 1 82 ? 14.157 -8.496 -16.955 1.00 88.69 82 LEU A C 1
ATOM 680 O O . LEU A 1 82 ? 15.341 -8.178 -17.043 1.00 88.69 82 LEU A O 1
ATOM 684 N N . HIS A 1 83 ? 13.772 -9.775 -17.036 1.00 87.88 83 HIS A N 1
ATOM 685 C CA . HIS A 1 83 ? 14.734 -10.868 -17.180 1.00 87.88 83 HIS A CA 1
ATOM 686 C C . HIS A 1 83 ? 15.442 -10.863 -18.541 1.00 87.88 83 HIS A C 1
ATOM 688 O O . HIS A 1 83 ? 16.545 -11.400 -18.662 1.00 87.88 83 HIS A O 1
ATOM 694 N N . LYS A 1 84 ? 14.832 -10.229 -19.548 1.00 88.81 84 LYS A N 1
ATOM 695 C CA . LYS A 1 84 ? 15.413 -10.032 -20.883 1.00 88.81 84 LYS A CA 1
ATOM 696 C C . LYS A 1 84 ? 16.073 -8.668 -21.070 1.00 88.81 84 LYS A C 1
ATOM 698 O O . LYS A 1 84 ? 16.656 -8.421 -22.121 1.00 88.81 84 LYS A O 1
ATOM 703 N N . MET A 1 85 ? 15.975 -7.778 -20.086 1.00 87.31 85 MET A N 1
ATOM 704 C CA . MET A 1 85 ? 16.529 -6.433 -20.180 1.00 87.31 85 MET A CA 1
ATOM 705 C C . MET A 1 85 ? 18.056 -6.453 -20.042 1.00 87.31 85 MET A C 1
ATOM 707 O O . MET A 1 85 ? 18.619 -7.222 -19.253 1.00 87.31 85 MET A O 1
ATOM 711 N N . ASN A 1 86 ? 18.723 -5.604 -20.820 1.00 90.44 86 ASN A N 1
ATOM 712 C CA . ASN A 1 86 ? 20.168 -5.447 -20.796 1.00 90.44 86 ASN A CA 1
ATOM 713 C C . ASN A 1 86 ? 20.536 -3.994 -21.098 1.00 90.44 86 ASN A C 1
ATOM 715 O O . ASN A 1 86 ? 20.035 -3.436 -22.071 1.00 90.44 86 ASN A O 1
ATOM 719 N N . PHE A 1 87 ? 21.411 -3.426 -20.278 1.00 91.88 87 PHE A N 1
ATOM 720 C CA . PHE A 1 87 ? 22.059 -2.144 -20.517 1.00 91.88 87 PHE A CA 1
ATOM 721 C C . PHE A 1 87 ? 23.549 -2.388 -20.759 1.00 91.88 87 PHE A C 1
ATOM 723 O O . PHE A 1 87 ? 24.141 -3.289 -20.159 1.00 91.88 87 PHE A O 1
ATOM 730 N N . ASP A 1 88 ? 24.154 -1.579 -21.620 1.00 90.31 88 ASP A N 1
ATOM 731 C CA . ASP A 1 88 ? 25.587 -1.644 -21.901 1.00 90.31 88 ASP A CA 1
ATOM 732 C C . ASP A 1 88 ? 26.360 -0.675 -20.992 1.00 90.31 88 ASP A C 1
ATOM 734 O O . ASP A 1 88 ? 25.846 0.370 -20.599 1.00 90.31 88 ASP A O 1
ATOM 738 N N . ASN A 1 89 ? 27.621 -0.996 -20.678 1.00 89.50 89 ASN A N 1
ATOM 739 C CA . ASN A 1 89 ? 28.528 -0.135 -19.895 1.00 89.50 89 ASN A CA 1
ATOM 740 C C . ASN A 1 89 ? 27.976 0.303 -18.519 1.00 89.50 89 ASN A C 1
ATOM 742 O O . ASN A 1 89 ? 28.139 1.452 -18.099 1.00 89.50 89 ASN A O 1
ATOM 746 N N . VAL A 1 90 ? 27.328 -0.624 -17.813 1.00 90.75 90 VAL A N 1
ATOM 747 C CA . VAL A 1 90 ? 26.698 -0.377 -16.510 1.00 90.75 90 VAL A CA 1
ATOM 748 C C . VAL A 1 90 ? 27.737 -0.061 -15.434 1.00 90.75 90 VAL A C 1
ATOM 750 O O . VAL A 1 90 ? 28.685 -0.819 -15.221 1.00 90.75 90 VAL A O 1
ATOM 753 N N . LYS A 1 91 ? 27.541 1.060 -14.733 1.00 92.62 91 LYS A N 1
ATOM 754 C CA . LYS A 1 91 ? 28.375 1.466 -13.594 1.00 92.62 91 LYS A CA 1
ATOM 755 C C . LYS A 1 91 ? 27.929 0.756 -12.302 1.00 92.62 91 LYS A C 1
ATOM 757 O O . LYS A 1 91 ? 26.728 0.542 -12.136 1.00 92.62 91 LYS A O 1
ATOM 762 N N . PRO A 1 92 ? 28.846 0.456 -11.368 1.00 90.94 92 PRO A N 1
ATOM 763 C CA . PRO A 1 92 ? 28.472 -0.033 -10.043 1.00 90.94 92 PRO A CA 1
ATOM 764 C C . PRO A 1 92 ? 27.539 0.939 -9.307 1.00 90.94 92 PRO A C 1
ATOM 766 O O . PRO A 1 92 ? 27.680 2.156 -9.456 1.00 90.94 92 PRO A O 1
ATOM 769 N N . ASP A 1 93 ? 26.593 0.392 -8.546 1.00 87.25 93 ASP A N 1
ATOM 770 C CA . ASP A 1 93 ? 25.561 1.088 -7.764 1.00 87.25 93 ASP A CA 1
ATOM 771 C C . ASP A 1 93 ? 24.639 2.005 -8.590 1.00 87.25 93 ASP A C 1
ATOM 773 O O . ASP A 1 93 ? 23.904 2.840 -8.054 1.00 87.25 93 ASP A O 1
ATOM 777 N N . SER A 1 94 ? 24.652 1.855 -9.917 1.00 93.12 94 SER A N 1
ATOM 778 C CA . SER A 1 94 ? 23.776 2.615 -10.806 1.00 93.12 94 SER A CA 1
ATOM 779 C C . SER A 1 94 ? 22.356 2.037 -10.821 1.00 93.12 94 SER A C 1
ATOM 781 O O . SER A 1 94 ? 22.165 0.834 -10.608 1.00 93.12 94 SER A O 1
ATOM 783 N N . PRO A 1 95 ? 21.331 2.853 -11.127 1.00 93.12 95 PRO A N 1
ATOM 784 C CA . PRO A 1 95 ? 19.979 2.350 -11.335 1.00 93.12 95 PRO A CA 1
ATOM 785 C C . PRO A 1 95 ? 19.908 1.225 -12.375 1.00 93.12 95 PRO A C 1
ATOM 787 O O . PRO A 1 95 ? 19.173 0.260 -12.175 1.00 93.12 95 PRO A O 1
ATOM 790 N N . GLU A 1 96 ? 20.699 1.300 -13.447 1.00 94.75 96 GLU A N 1
ATOM 791 C CA . GLU A 1 96 ? 20.813 0.253 -14.463 1.00 94.75 96 GLU A CA 1
ATOM 792 C C . GLU A 1 96 ? 21.294 -1.083 -13.880 1.00 94.75 96 GLU A C 1
ATOM 794 O O . GLU A 1 96 ? 20.726 -2.128 -14.212 1.00 94.75 96 GLU A O 1
ATOM 799 N N . GLU A 1 97 ? 22.287 -1.064 -12.979 1.00 94.50 97 GLU A N 1
ATOM 800 C CA . GLU A 1 97 ? 22.748 -2.275 -12.286 1.00 94.50 97 GLU A CA 1
ATOM 801 C C . GLU A 1 97 ? 21.629 -2.876 -11.437 1.00 94.50 97 GLU A C 1
ATOM 803 O O . GLU A 1 97 ? 21.393 -4.082 -11.497 1.00 94.50 97 GLU A O 1
ATOM 808 N N . ILE A 1 98 ? 20.891 -2.039 -10.703 1.00 93.31 98 ILE A N 1
ATOM 809 C CA . ILE A 1 98 ? 19.767 -2.477 -9.865 1.00 93.31 98 ILE A CA 1
ATOM 810 C C . ILE A 1 98 ? 18.653 -3.093 -10.728 1.00 93.31 98 ILE A C 1
ATOM 812 O O . ILE A 1 98 ? 18.103 -4.140 -10.382 1.00 93.31 98 ILE A O 1
ATOM 816 N N . LEU A 1 99 ? 18.329 -2.490 -11.877 1.00 93.19 99 LEU A N 1
ATOM 817 C CA . LEU A 1 99 ? 17.344 -3.042 -12.813 1.00 93.19 99 LEU A CA 1
ATOM 818 C C . LEU A 1 99 ? 17.782 -4.411 -13.356 1.00 93.19 99 LEU A C 1
ATOM 820 O O . LEU A 1 99 ? 16.978 -5.343 -13.401 1.00 93.19 99 LEU A O 1
ATOM 824 N N . MET A 1 100 ? 19.052 -4.555 -13.741 1.00 93.25 100 MET A N 1
ATOM 825 C CA . MET A 1 100 ? 19.600 -5.823 -14.237 1.00 93.25 100 MET A CA 1
ATOM 826 C C . MET A 1 100 ? 19.817 -6.862 -13.131 1.00 93.25 100 MET A C 1
ATOM 828 O O . MET A 1 100 ? 19.803 -8.067 -13.401 1.00 93.25 100 MET A O 1
ATOM 832 N N . GLY A 1 101 ? 19.972 -6.420 -11.882 1.00 93.19 101 GLY A N 1
ATOM 833 C CA . GLY A 1 101 ? 20.227 -7.255 -10.713 1.00 93.19 101 GLY A CA 1
ATOM 834 C C . GLY A 1 101 ? 19.164 -8.328 -10.489 1.00 93.19 101 GLY A C 1
ATOM 835 O O . GLY A 1 101 ? 19.490 -9.408 -9.995 1.00 93.19 101 GLY A O 1
ATOM 836 N N . ILE A 1 102 ? 17.927 -8.109 -10.950 1.00 90.19 102 ILE A N 1
ATOM 837 C CA . ILE A 1 102 ? 16.843 -9.098 -10.857 1.00 90.19 102 ILE A CA 1
ATOM 838 C C . ILE A 1 102 ? 17.156 -10.409 -11.592 1.00 90.19 102 ILE A C 1
ATOM 840 O O . ILE A 1 102 ? 16.751 -11.481 -11.149 1.00 90.19 102 ILE A O 1
ATOM 844 N N . ARG A 1 103 ? 17.952 -10.355 -12.671 1.00 90.00 103 ARG A N 1
ATOM 845 C CA . ARG A 1 103 ? 18.402 -11.542 -13.425 1.00 90.00 103 ARG A CA 1
ATOM 846 C C . ARG A 1 103 ? 19.346 -12.428 -12.622 1.00 90.00 103 ARG A C 1
ATOM 848 O O . ARG A 1 103 ? 19.439 -13.620 -12.887 1.00 90.00 103 ARG A O 1
ATOM 855 N N . THR A 1 104 ? 20.055 -11.830 -11.672 1.00 90.19 104 THR A N 1
ATOM 856 C CA . THR A 1 104 ? 21.072 -12.492 -10.845 1.00 90.19 104 THR A CA 1
ATOM 857 C C . THR A 1 104 ? 20.612 -12.688 -9.401 1.00 90.19 104 THR A C 1
ATOM 859 O O . THR A 1 104 ? 21.381 -13.175 -8.581 1.00 90.19 104 THR A O 1
ATOM 862 N N . GLY A 1 105 ? 19.376 -12.293 -9.071 1.00 87.56 105 GLY A N 1
ATOM 863 C CA . GLY A 1 105 ? 18.851 -12.307 -7.704 1.00 87.56 105 GLY A CA 1
ATOM 864 C C . GLY A 1 105 ? 19.445 -11.235 -6.780 1.00 87.56 105 GLY A C 1
ATOM 865 O O . GLY A 1 105 ? 19.121 -11.214 -5.598 1.00 87.56 105 GLY A O 1
ATOM 866 N N . LYS A 1 106 ? 20.284 -10.325 -7.296 1.00 91.50 106 LYS A N 1
ATOM 867 C CA . LYS A 1 106 ? 20.872 -9.211 -6.530 1.00 91.50 106 LYS A CA 1
ATOM 868 C C . LYS A 1 106 ? 19.890 -8.066 -6.269 1.00 91.50 106 LYS A C 1
ATOM 870 O O . LYS A 1 106 ? 20.186 -7.171 -5.481 1.00 91.50 106 LYS A O 1
ATOM 875 N N . SER A 1 107 ? 18.742 -8.058 -6.942 1.00 89.94 107 SER A N 1
ATOM 876 C CA . SER A 1 107 ? 17.722 -7.023 -6.781 1.00 89.94 107 SER A CA 1
ATOM 877 C C . SER A 1 107 ? 16.315 -7.602 -6.821 1.00 89.94 107 SER A C 1
ATOM 879 O O . SER A 1 107 ? 16.061 -8.637 -7.435 1.00 89.94 107 SER A O 1
ATOM 881 N N . THR A 1 108 ? 15.390 -6.904 -6.170 1.00 85.31 108 THR A N 1
ATOM 882 C CA . THR A 1 108 ? 13.965 -7.241 -6.100 1.00 85.31 108 THR A CA 1
ATOM 883 C C . THR A 1 108 ? 13.121 -6.198 -6.829 1.00 85.31 108 THR A C 1
ATOM 885 O O . THR A 1 108 ? 13.529 -5.046 -6.980 1.00 85.31 108 THR A O 1
ATOM 888 N N . TYR A 1 109 ? 11.895 -6.560 -7.213 1.00 84.38 109 TYR A N 1
ATOM 889 C CA . TYR A 1 109 ? 10.924 -5.604 -7.756 1.00 84.38 109 TYR A CA 1
ATOM 890 C C . TYR A 1 109 ? 10.699 -4.397 -6.832 1.00 84.38 109 TYR A C 1
ATOM 892 O O . TYR A 1 109 ? 10.613 -3.270 -7.312 1.00 84.38 109 TYR A O 1
ATOM 900 N N . ALA A 1 110 ? 10.663 -4.608 -5.512 1.00 79.44 110 ALA A N 1
ATOM 901 C CA . ALA A 1 110 ? 10.510 -3.527 -4.540 1.00 79.44 110 ALA A CA 1
ATOM 902 C C . ALA A 1 110 ? 11.701 -2.553 -4.565 1.00 79.44 110 ALA A C 1
ATOM 904 O O . ALA A 1 110 ? 11.497 -1.342 -4.582 1.00 79.44 110 ALA A O 1
ATOM 905 N N . GLN A 1 111 ? 12.935 -3.067 -4.624 1.00 84.81 111 GLN A N 1
ATOM 906 C CA . GLN A 1 111 ? 14.133 -2.231 -4.755 1.00 84.81 111 GLN A CA 1
ATOM 907 C C . GLN A 1 111 ? 14.133 -1.449 -6.070 1.00 84.81 111 GLN A C 1
ATOM 909 O O . GLN A 1 111 ? 14.385 -0.250 -6.053 1.00 84.81 111 GLN A O 1
ATOM 914 N N . ILE A 1 112 ? 13.790 -2.089 -7.192 1.00 89.56 112 ILE A N 1
ATOM 915 C CA . ILE A 1 112 ? 13.724 -1.420 -8.499 1.00 89.56 112 ILE A CA 1
ATOM 916 C C . ILE A 1 112 ? 12.670 -0.307 -8.490 1.00 89.56 112 ILE A C 1
ATOM 918 O O . ILE A 1 112 ? 12.949 0.811 -8.920 1.00 89.56 112 ILE A O 1
ATOM 922 N N . PHE A 1 113 ? 11.477 -0.583 -7.956 1.00 87.12 113 PHE A N 1
ATOM 923 C CA . PHE A 1 113 ? 10.420 0.417 -7.813 1.00 87.12 113 PHE A CA 1
ATOM 924 C C . PHE A 1 113 ? 10.877 1.613 -6.967 1.00 87.12 113 PHE A C 1
ATOM 926 O O . PHE A 1 113 ? 10.691 2.762 -7.365 1.00 87.12 113 PHE A O 1
ATOM 933 N N . LEU A 1 114 ? 11.515 1.355 -5.821 1.00 83.25 114 LEU A N 1
ATOM 934 C CA . LEU A 1 114 ? 12.054 2.404 -4.955 1.00 83.25 114 LEU A CA 1
ATOM 935 C C . LEU A 1 114 ? 13.128 3.236 -5.656 1.00 83.25 114 LEU A C 1
ATOM 937 O O . LEU A 1 114 ? 13.115 4.459 -5.535 1.00 83.25 114 LEU A O 1
ATOM 941 N N . THR A 1 115 ? 14.021 2.599 -6.413 1.00 89.44 115 THR A N 1
ATOM 942 C CA . THR A 1 115 ? 15.041 3.287 -7.211 1.00 89.44 115 THR A CA 1
ATOM 943 C 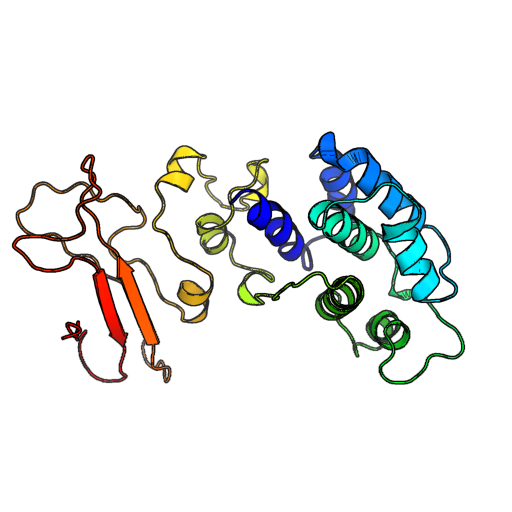C . THR A 1 115 ? 14.406 4.223 -8.239 1.00 89.44 115 THR A C 1
ATOM 945 O O . THR A 1 115 ? 14.810 5.381 -8.328 1.00 89.44 115 THR A O 1
ATOM 948 N N . LEU A 1 116 ? 13.373 3.767 -8.958 1.00 88.50 116 LEU A N 1
ATOM 949 C CA . LEU A 1 116 ? 12.640 4.582 -9.935 1.00 88.50 116 LEU A CA 1
ATOM 950 C C . LEU A 1 116 ? 11.930 5.776 -9.268 1.00 88.50 116 LEU A C 1
ATOM 952 O O . LEU A 1 116 ? 12.040 6.901 -9.748 1.00 88.50 116 LEU A O 1
ATOM 956 N N . CYS A 1 117 ? 11.262 5.567 -8.129 1.00 84.25 117 CYS A N 1
ATOM 957 C CA . CYS A 1 117 ? 10.578 6.639 -7.392 1.00 84.25 117 CYS A CA 1
ATOM 958 C C . CYS A 1 117 ? 11.544 7.669 -6.784 1.00 84.25 117 CYS A C 1
ATOM 960 O O . CYS A 1 117 ? 11.254 8.867 -6.778 1.00 84.25 117 CYS A O 1
ATOM 962 N N . ARG A 1 118 ? 12.701 7.220 -6.280 1.00 83.94 118 ARG A N 1
ATOM 963 C CA . ARG A 1 118 ? 13.688 8.086 -5.618 1.00 83.94 118 ARG A CA 1
ATOM 964 C C . ARG A 1 118 ? 14.262 9.137 -6.562 1.00 83.94 118 ARG A C 1
ATOM 966 O O . ARG A 1 118 ? 14.480 10.269 -6.139 1.00 83.94 118 ARG A O 1
ATOM 973 N N . VAL A 1 119 ? 14.500 8.766 -7.818 1.00 77.25 119 VAL A N 1
ATOM 974 C CA . VAL A 1 119 ? 15.063 9.671 -8.831 1.00 77.25 119 VAL A CA 1
ATOM 975 C C . VAL A 1 119 ? 14.095 10.808 -9.167 1.00 77.25 119 VAL A C 1
ATOM 977 O O . VAL A 1 119 ? 14.530 11.931 -9.394 1.00 77.25 119 VAL A O 1
ATOM 980 N N . GLU A 1 120 ? 12.789 10.564 -9.059 1.00 70.44 120 GLU A N 1
ATOM 981 C CA . GLU A 1 120 ? 11.748 11.579 -9.254 1.00 70.44 120 GLU A CA 1
ATOM 982 C C . GLU A 1 120 ? 11.481 12.444 -8.011 1.00 70.44 120 GLU A C 1
ATOM 984 O O . GLU A 1 120 ? 10.505 13.195 -7.980 1.00 70.44 120 GLU A O 1
ATOM 989 N N . ASN A 1 121 ? 12.318 12.331 -6.968 1.00 69.19 121 ASN A N 1
ATOM 990 C CA . ASN A 1 121 ? 12.111 12.954 -5.656 1.00 69.19 121 ASN A CA 1
ATOM 991 C C . ASN A 1 121 ? 10.725 12.636 -5.054 1.00 69.19 121 ASN A C 1
ATOM 993 O O . ASN A 1 121 ? 10.223 13.366 -4.197 1.00 69.19 121 ASN A O 1
ATOM 997 N N . ILE A 1 122 ? 10.109 11.529 -5.486 1.00 67.44 122 ILE A N 1
ATOM 998 C CA . ILE A 1 122 ? 8.847 11.047 -4.935 1.00 67.44 122 ILE A CA 1
ATOM 999 C C . ILE A 1 122 ? 9.190 10.420 -3.589 1.00 67.44 122 ILE A C 1
ATOM 1001 O O . ILE A 1 122 ? 9.820 9.360 -3.506 1.00 67.44 122 ILE A O 1
ATOM 1005 N N . ARG A 1 123 ? 8.810 11.102 -2.507 1.00 59.28 123 ARG A N 1
ATOM 1006 C CA . ARG A 1 123 ? 9.055 10.621 -1.146 1.00 59.28 123 ARG A CA 1
ATOM 1007 C C . ARG A 1 123 ? 8.105 9.472 -0.843 1.00 59.28 123 ARG A C 1
ATOM 1009 O O . ARG A 1 123 ? 6.963 9.682 -0.449 1.00 59.28 123 ARG A O 1
ATOM 1016 N N . TYR A 1 124 ? 8.603 8.254 -1.008 1.00 61.84 124 TYR A N 1
ATOM 1017 C CA . TYR A 1 124 ? 7.879 7.043 -0.658 1.00 61.84 124 TYR A CA 1
ATOM 1018 C C . TYR A 1 124 ? 8.619 6.265 0.429 1.00 61.84 124 TYR A C 1
ATOM 1020 O O . TYR A 1 124 ? 9.804 5.959 0.292 1.00 61.84 124 TYR A O 1
ATOM 1028 N N . VAL A 1 125 ? 7.907 5.929 1.505 1.00 58.53 125 VAL A N 1
ATOM 1029 C CA . VAL A 1 125 ? 8.380 4.993 2.527 1.00 58.53 125 VAL A CA 1
ATOM 1030 C C . VAL A 1 125 ? 7.685 3.665 2.274 1.00 58.53 125 VAL A C 1
ATOM 1032 O O . VAL A 1 125 ? 6.464 3.567 2.399 1.00 58.53 125 VAL A O 1
ATOM 1035 N N . LEU A 1 126 ? 8.464 2.650 1.896 1.00 65.12 126 LEU A N 1
ATOM 1036 C CA . LEU A 1 126 ? 7.947 1.296 1.763 1.00 65.12 126 LEU A CA 1
ATOM 1037 C C . LEU A 1 126 ? 7.669 0.732 3.151 1.00 65.12 126 LEU A C 1
ATOM 1039 O O . LEU A 1 126 ? 8.586 0.526 3.945 1.00 65.12 126 LEU A O 1
ATOM 1043 N N . ASP A 1 127 ? 6.407 0.419 3.405 1.00 69.25 127 ASP A N 1
ATOM 1044 C CA . ASP A 1 127 ? 6.035 -0.400 4.541 1.00 69.25 127 ASP A CA 1
ATOM 1045 C C . ASP A 1 127 ? 5.932 -1.863 4.101 1.00 69.25 127 ASP A C 1
ATOM 1047 O O . ASP A 1 127 ? 4.961 -2.285 3.470 1.00 69.25 127 ASP A O 1
ATOM 1051 N N . THR A 1 128 ? 6.966 -2.633 4.440 1.00 70.31 128 THR A N 1
ATOM 1052 C CA . THR A 1 128 ? 7.114 -4.043 4.061 1.00 70.31 128 THR A CA 1
ATOM 1053 C C . THR A 1 128 ? 6.005 -4.942 4.593 1.00 70.31 128 THR A C 1
ATOM 1055 O O . THR A 1 128 ? 5.815 -6.020 4.045 1.00 70.31 128 THR A O 1
ATOM 1058 N N . PHE A 1 129 ? 5.237 -4.514 5.601 1.00 75.62 129 PHE A N 1
ATOM 1059 C CA . PHE A 1 129 ? 4.096 -5.290 6.089 1.00 75.62 129 PHE A CA 1
ATOM 1060 C C . PHE A 1 129 ? 3.037 -5.522 5.014 1.00 75.62 129 PHE A C 1
ATOM 1062 O O . PHE A 1 129 ? 2.443 -6.591 4.959 1.00 75.62 129 PHE A O 1
ATOM 1069 N N . TYR A 1 130 ? 2.821 -4.546 4.130 1.00 74.50 130 TYR A N 1
ATOM 1070 C CA . TYR A 1 130 ? 1.815 -4.679 3.076 1.00 74.50 130 TYR A CA 1
ATOM 1071 C C . TYR A 1 130 ? 2.278 -5.558 1.907 1.00 74.50 130 TYR A C 1
ATOM 1073 O O . TYR A 1 130 ? 1.524 -5.776 0.958 1.00 74.50 130 TYR A O 1
ATOM 1081 N N . PHE A 1 131 ? 3.499 -6.095 1.968 1.00 70.50 131 PHE A N 1
ATOM 1082 C CA . PHE A 1 131 ? 3.939 -7.136 1.057 1.00 70.50 131 PHE A CA 1
ATOM 1083 C C . PHE A 1 131 ? 3.346 -8.477 1.494 1.00 70.50 131 PHE A C 1
ATOM 1085 O O . PHE A 1 131 ? 3.730 -9.023 2.524 1.00 70.50 131 PHE A O 1
ATOM 1092 N N . LEU A 1 132 ? 2.408 -9.009 0.703 1.00 68.38 132 LEU A N 1
ATOM 1093 C CA . LEU A 1 132 ? 1.702 -10.266 1.005 1.00 68.38 132 LEU A CA 1
ATOM 1094 C C . LEU A 1 132 ? 0.986 -10.262 2.357 1.00 68.38 132 LEU A C 1
ATOM 1096 O O . LEU A 1 132 ? 0.862 -11.302 3.005 1.00 68.38 132 LEU A O 1
ATOM 1100 N N . ALA A 1 133 ? 0.488 -9.091 2.758 1.00 78.06 133 ALA A N 1
ATOM 1101 C CA . ALA A 1 133 ? -0.352 -8.969 3.935 1.00 78.06 133 ALA A CA 1
ATOM 1102 C C . ALA A 1 133 ? -1.546 -9.923 3.843 1.00 78.06 133 ALA A C 1
ATOM 1104 O O . ALA A 1 133 ? -2.179 -10.065 2.791 1.00 78.06 133 ALA A O 1
ATOM 1105 N N . ASN A 1 134 ? -1.875 -10.542 4.975 1.00 84.06 134 ASN A N 1
ATOM 1106 C CA . ASN A 1 134 ? -3.086 -11.334 5.100 1.00 84.06 134 ASN A CA 1
ATOM 1107 C C . ASN A 1 134 ? -4.304 -10.446 4.759 1.00 84.06 134 ASN A C 1
ATOM 1109 O O . ASN A 1 134 ? -4.431 -9.374 5.360 1.00 84.06 134 ASN A O 1
ATOM 1113 N N . PRO A 1 135 ? -5.208 -10.861 3.848 1.00 86.75 135 PRO A N 1
ATOM 1114 C CA . PRO A 1 135 ? -6.399 -10.087 3.490 1.00 86.75 135 PRO A CA 1
ATOM 1115 C C . PRO A 1 135 ? -7.219 -9.609 4.698 1.00 86.75 135 PRO A C 1
ATOM 1117 O O . PRO A 1 135 ? -7.648 -8.458 4.739 1.00 86.75 135 PRO A O 1
ATOM 1120 N N . SER A 1 136 ? -7.339 -10.447 5.734 1.00 89.44 136 SER A N 1
ATOM 1121 C CA . SER A 1 136 ? -8.057 -10.134 6.980 1.00 89.44 136 SER A CA 1
ATOM 1122 C C . SER A 1 136 ? -7.394 -9.044 7.826 1.00 89.44 136 SER A C 1
ATOM 1124 O O . SER A 1 136 ? -8.046 -8.471 8.692 1.00 89.44 136 SER A O 1
ATOM 1126 N N . GLN A 1 137 ? -6.105 -8.766 7.614 1.00 88.56 137 GLN A N 1
ATOM 1127 C CA . GLN A 1 137 ? -5.396 -7.642 8.237 1.00 88.56 137 GLN A CA 1
ATOM 1128 C C . GLN A 1 137 ? -5.401 -6.418 7.317 1.00 88.56 137 GLN A C 1
ATOM 1130 O O . GLN A 1 137 ? -5.563 -5.293 7.779 1.00 88.56 137 GLN A O 1
ATOM 1135 N N . LEU A 1 138 ? -5.260 -6.638 6.008 1.00 86.12 138 LEU A N 1
ATOM 1136 C CA . LEU A 1 138 ? -5.217 -5.572 5.014 1.00 86.12 138 LEU A CA 1
ATOM 1137 C C . LEU A 1 138 ? -6.529 -4.778 4.949 1.00 86.12 138 LEU A C 1
ATOM 1139 O O . LEU A 1 138 ? -6.499 -3.555 4.795 1.00 86.12 138 LEU A O 1
ATOM 1143 N N . ILE A 1 139 ? -7.668 -5.460 5.105 1.00 87.31 139 ILE A N 1
ATOM 1144 C CA . ILE A 1 139 ? -8.991 -4.835 5.026 1.00 87.31 139 ILE A CA 1
ATOM 1145 C C . ILE A 1 139 ? -9.184 -3.706 6.046 1.00 87.31 139 ILE A C 1
ATOM 1147 O O . ILE A 1 139 ? -9.957 -2.807 5.768 1.00 87.31 139 ILE A O 1
ATOM 1151 N N . TYR A 1 140 ? -8.446 -3.669 7.163 1.00 85.12 140 TYR A N 1
ATOM 1152 C CA . TYR A 1 140 ? -8.536 -2.580 8.151 1.00 85.12 140 TYR A CA 1
ATOM 1153 C C . TYR A 1 140 ? -8.065 -1.221 7.626 1.00 85.12 140 TYR A C 1
ATOM 1155 O O . TYR A 1 140 ? -8.441 -0.180 8.155 1.00 85.12 140 TYR A O 1
ATOM 1163 N N . THR A 1 141 ? -7.221 -1.210 6.595 1.00 79.06 141 THR A N 1
ATOM 1164 C CA . THR A 1 141 ? -6.662 0.025 6.028 1.00 79.06 141 THR A CA 1
ATOM 1165 C C . THR A 1 141 ? -6.988 0.207 4.549 1.00 79.06 141 THR A C 1
ATOM 1167 O O . THR A 1 141 ? -6.809 1.304 4.013 1.00 79.06 141 THR A O 1
ATOM 1170 N N . HIS A 1 142 ? -7.463 -0.844 3.872 1.00 79.69 142 HIS A N 1
ATOM 1171 C CA . HIS A 1 142 ? -7.635 -0.857 2.421 1.00 79.69 142 HIS A CA 1
ATOM 1172 C C . HIS A 1 142 ? -8.947 -1.496 2.003 1.00 79.69 142 HIS A C 1
ATOM 1174 O O . HIS A 1 142 ? -9.049 -2.713 1.882 1.00 79.69 142 HIS A O 1
ATOM 1180 N N . PHE A 1 143 ? -9.912 -0.650 1.654 1.00 79.38 143 PHE A N 1
ATOM 1181 C CA . PHE A 1 143 ? -11.147 -1.092 1.024 1.00 79.38 143 PHE A CA 1
ATOM 1182 C C . PHE A 1 143 ? -11.042 -1.042 -0.509 1.00 79.38 143 PHE A C 1
ATOM 1184 O O . PHE A 1 143 ? -10.862 0.031 -1.097 1.00 79.38 143 PHE A O 1
ATOM 1191 N N . PRO A 1 144 ? -11.108 -2.175 -1.220 1.00 78.50 144 PRO A N 1
ATOM 1192 C CA . PRO A 1 144 ? -11.019 -2.164 -2.665 1.00 78.50 144 PRO A CA 1
ATOM 1193 C C . PRO A 1 144 ? -12.346 -1.763 -3.317 1.00 78.50 144 PRO A C 1
ATOM 1195 O O . PRO A 1 144 ? -13.404 -2.244 -2.952 1.00 78.50 144 PRO A O 1
ATOM 1198 N N . HIS A 1 145 ? -12.264 -0.940 -4.368 1.00 72.44 145 HIS A N 1
ATOM 1199 C CA . HIS A 1 145 ? -13.427 -0.601 -5.205 1.00 72.44 145 HIS A CA 1
ATOM 1200 C C . HIS A 1 145 ? -14.168 -1.810 -5.815 1.00 72.44 145 HIS A C 1
ATOM 1202 O O . HIS A 1 145 ? -15.366 -1.731 -6.044 1.00 72.44 145 HIS A O 1
ATOM 1208 N N . ASP A 1 146 ? -13.454 -2.900 -6.102 1.00 76.69 146 ASP A N 1
ATOM 1209 C CA . ASP A 1 146 ? -14.035 -4.149 -6.598 1.00 76.69 146 ASP A CA 1
ATOM 1210 C C . ASP A 1 146 ? -13.977 -5.165 -5.452 1.00 76.69 146 ASP A C 1
ATOM 1212 O O . ASP A 1 146 ? -12.896 -5.435 -4.916 1.00 76.69 146 ASP A O 1
ATOM 1216 N N . THR A 1 147 ? -15.145 -5.668 -5.056 1.00 82.88 147 THR A N 1
ATOM 1217 C CA . THR A 1 147 ? -15.353 -6.522 -3.882 1.00 82.88 147 THR A CA 1
ATOM 1218 C C . THR A 1 147 ? -14.555 -7.821 -3.947 1.00 82.88 147 THR A C 1
ATOM 1220 O O . THR A 1 147 ? -14.058 -8.275 -2.916 1.00 82.88 147 THR A O 1
ATOM 1223 N N . ASP A 1 148 ? -14.337 -8.377 -5.143 1.00 80.25 148 ASP A N 1
ATOM 1224 C CA . ASP A 1 148 ? -13.568 -9.619 -5.313 1.00 80.25 148 ASP A CA 1
ATOM 1225 C C . ASP A 1 148 ? -12.121 -9.466 -4.810 1.00 80.25 148 ASP A C 1
ATOM 1227 O O . ASP A 1 148 ? -11.482 -10.427 -4.379 1.00 80.25 148 ASP A O 1
ATOM 1231 N N . TRP A 1 149 ? -11.602 -8.235 -4.804 1.00 82.56 149 TRP A N 1
ATOM 1232 C CA . TRP A 1 149 ? -10.241 -7.923 -4.365 1.00 82.56 149 TRP A CA 1
ATOM 1233 C C . TRP A 1 149 ? -10.096 -7.737 -2.865 1.00 82.56 149 TRP A C 1
ATOM 1235 O O . TRP A 1 149 ? -8.993 -7.450 -2.402 1.00 82.56 149 TRP A O 1
ATOM 1245 N N . GLN A 1 150 ? -11.169 -7.904 -2.095 1.00 85.00 150 GLN A N 1
ATOM 1246 C CA . GLN A 1 150 ? -11.020 -8.022 -0.650 1.00 85.00 150 GLN A CA 1
ATOM 1247 C C . GLN A 1 150 ? -10.275 -9.303 -0.294 1.00 85.00 150 GLN A C 1
ATOM 1249 O O . GLN A 1 150 ? -9.587 -9.334 0.719 1.00 85.00 150 GLN A O 1
ATOM 1254 N N . LEU A 1 151 ? -10.390 -10.344 -1.135 1.00 84.19 151 LEU A N 1
ATOM 1255 C CA . LEU A 1 151 ? -9.762 -11.653 -0.931 1.00 84.19 151 LEU A CA 1
ATOM 1256 C C . LEU A 1 151 ? -10.107 -12.271 0.439 1.00 84.19 151 LEU A C 1
ATOM 1258 O O . LEU A 1 151 ? -9.373 -13.109 0.964 1.00 84.19 151 LEU A O 1
ATOM 1262 N N . LEU A 1 152 ? -11.234 -11.850 1.015 1.00 86.56 152 LEU A N 1
ATOM 1263 C CA . LEU A 1 152 ? -11.806 -12.392 2.235 1.00 86.56 152 LEU A CA 1
ATOM 1264 C C . LEU A 1 152 ? -12.734 -13.550 1.886 1.00 86.56 152 LEU A C 1
ATOM 1266 O O . LEU A 1 152 ? -13.423 -13.522 0.869 1.00 86.56 152 LEU A O 1
ATOM 1270 N N . HIS A 1 153 ? -12.813 -14.537 2.778 1.00 92.12 153 HIS A N 1
ATOM 1271 C CA . HIS A 1 153 ? -13.825 -15.590 2.668 1.00 92.12 153 HIS A CA 1
ATOM 1272 C C . HIS A 1 153 ? -15.250 -15.010 2.722 1.00 92.12 153 HIS A C 1
ATOM 1274 O O . HIS A 1 153 ? -16.145 -15.489 2.034 1.00 92.12 153 HIS A O 1
ATOM 1280 N N . HIS A 1 154 ? -15.448 -13.965 3.529 1.00 94.31 154 HIS A N 1
ATOM 1281 C CA . HIS A 1 154 ? -16.684 -13.192 3.601 1.00 94.31 154 HIS A CA 1
ATOM 1282 C C . HIS A 1 154 ? -16.335 -11.716 3.374 1.00 94.31 154 HIS A C 1
ATOM 1284 O O . HIS A 1 154 ? -15.808 -11.085 4.294 1.00 94.31 154 HIS A O 1
ATOM 1290 N N . PRO A 1 155 ? -16.532 -11.188 2.153 1.00 94.38 155 PRO A N 1
ATOM 1291 C CA . PRO A 1 155 ? -16.326 -9.773 1.876 1.00 94.38 155 PRO A CA 1
ATOM 1292 C C . PRO A 1 155 ? -17.249 -8.895 2.725 1.00 94.38 155 PRO A C 1
ATOM 1294 O O . PRO A 1 155 ? -18.401 -9.257 2.957 1.00 94.38 155 PRO A O 1
ATOM 1297 N N . ILE A 1 156 ? -16.740 -7.744 3.151 1.00 92.19 156 ILE A N 1
ATOM 1298 C CA . ILE A 1 156 ? -17.466 -6.737 3.925 1.00 92.19 156 ILE A CA 1
ATOM 1299 C C . ILE A 1 156 ? -17.924 -5.583 3.027 1.00 92.19 156 ILE A C 1
ATOM 1301 O O . ILE A 1 156 ? -17.366 -5.323 1.958 1.00 92.19 156 ILE A O 1
ATOM 1305 N N . THR A 1 157 ? -18.948 -4.871 3.461 1.00 90.56 157 THR A N 1
ATOM 1306 C CA . THR A 1 157 ? -19.451 -3.650 2.832 1.00 90.56 157 THR A CA 1
ATOM 1307 C C . THR A 1 157 ? -18.576 -2.439 3.170 1.00 90.56 157 THR A C 1
ATOM 1309 O O . THR A 1 157 ? -17.707 -2.497 4.040 1.00 90.56 157 THR A O 1
ATOM 1312 N N . LEU A 1 158 ? -18.798 -1.320 2.470 1.00 82.88 158 LEU A N 1
ATOM 1313 C CA . LEU A 1 158 ? -18.121 -0.060 2.790 1.00 82.88 158 LEU A CA 1
ATOM 1314 C C . LEU A 1 158 ? -18.500 0.435 4.195 1.00 82.88 158 LEU A C 1
ATOM 1316 O O . LEU A 1 158 ? -17.626 0.875 4.926 1.00 82.88 158 LEU A O 1
ATOM 1320 N N . GLU A 1 159 ? -19.769 0.297 4.579 1.00 83.44 159 GLU A N 1
ATOM 1321 C CA . GLU A 1 159 ? -20.271 0.662 5.910 1.00 83.44 159 GLU A CA 1
ATOM 1322 C C . GLU A 1 159 ? -19.593 -0.165 7.012 1.00 83.44 159 GLU A C 1
ATOM 1324 O O . GLU A 1 159 ? -19.086 0.379 7.991 1.00 83.44 159 GLU A O 1
ATOM 1329 N N . GLU A 1 160 ? -19.492 -1.484 6.821 1.00 90.25 160 GLU A N 1
ATOM 1330 C CA . GLU A 1 160 ? -18.767 -2.351 7.753 1.00 90.25 160 GLU A CA 1
ATOM 1331 C C . GLU A 1 160 ? -17.283 -1.980 7.832 1.00 90.25 160 GLU A C 1
ATOM 1333 O O . GLU A 1 160 ? -16.738 -1.926 8.932 1.00 90.25 160 GLU A O 1
ATOM 1338 N N . PHE A 1 161 ? -16.635 -1.680 6.700 1.00 84.00 161 PHE A N 1
ATOM 1339 C CA . PHE A 1 161 ? -15.249 -1.201 6.671 1.00 84.00 161 PHE A CA 1
ATOM 1340 C C . PHE A 1 161 ? -15.070 0.108 7.451 1.00 84.00 161 PHE A C 1
ATOM 1342 O O . PHE A 1 161 ? -14.147 0.209 8.256 1.00 84.00 161 PHE A O 1
ATOM 1349 N N . GLU A 1 162 ? -15.951 1.087 7.239 1.00 81.06 162 GLU A N 1
ATOM 1350 C CA . GLU A 1 162 ? -15.930 2.381 7.934 1.00 81.06 162 GLU A CA 1
ATOM 1351 C C . GLU A 1 162 ? -16.175 2.229 9.440 1.00 81.06 162 GLU A C 1
ATOM 1353 O O . GLU A 1 162 ? -15.680 3.034 10.228 1.00 81.06 162 GLU A O 1
ATOM 1358 N N . SER A 1 163 ? -16.872 1.165 9.848 1.00 81.69 163 SER A N 1
ATOM 1359 C CA . SER A 1 163 ? -17.098 0.847 11.256 1.00 81.69 163 SER A CA 1
ATOM 1360 C C . SER A 1 163 ? -15.904 0.185 11.954 1.00 81.69 163 SER A C 1
ATOM 1362 O O . SER A 1 163 ? -15.921 0.099 13.181 1.00 81.69 163 SER A O 1
ATOM 1364 N N . LEU A 1 164 ? -14.880 -0.297 11.233 1.00 83.56 164 LEU A N 1
ATOM 1365 C CA . LEU A 1 164 ? -13.742 -1.013 11.825 1.00 83.56 164 LEU A CA 1
ATOM 1366 C C . LEU A 1 164 ? -12.864 -0.102 12.693 1.00 83.56 164 LEU A C 1
ATOM 1368 O O . LEU A 1 164 ? -12.641 1.068 12.393 1.00 83.56 164 LEU A O 1
ATOM 1372 N N . ALA A 1 165 ? -12.291 -0.674 13.752 1.00 85.12 165 ALA A N 1
ATOM 1373 C CA . ALA A 1 165 ? -11.302 -0.007 14.588 1.00 85.12 165 ALA A CA 1
ATOM 1374 C C . ALA A 1 165 ? -10.070 0.393 13.763 1.00 85.12 165 ALA A C 1
ATOM 1376 O O . ALA A 1 165 ? -9.546 -0.392 12.968 1.00 85.12 165 ALA A O 1
ATOM 1377 N N . LEU A 1 166 ? -9.561 1.605 13.993 1.00 78.88 166 LEU A N 1
ATOM 1378 C CA . LEU A 1 166 ? -8.396 2.114 13.278 1.00 78.88 166 LEU A CA 1
ATOM 1379 C C . LEU A 1 166 ? -7.113 1.426 13.764 1.00 78.88 166 LEU A C 1
ATOM 1381 O O . LEU A 1 166 ? -6.469 1.868 14.715 1.00 78.88 166 LEU A O 1
ATOM 1385 N N . VAL A 1 167 ? -6.693 0.376 13.063 1.00 78.94 167 VAL A N 1
ATOM 1386 C CA . VAL A 1 167 ? -5.400 -0.288 13.273 1.00 78.94 167 VAL A CA 1
ATO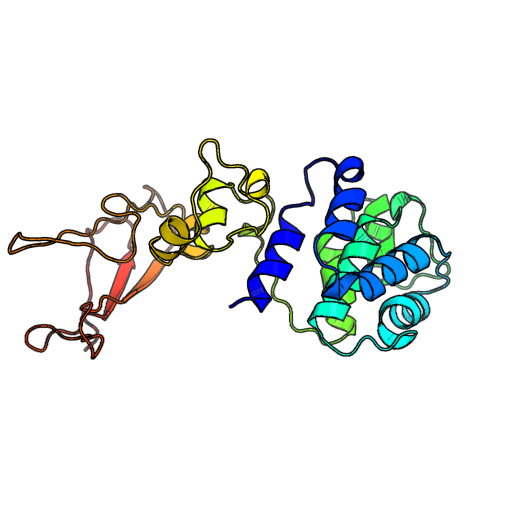M 1387 C C . VAL A 1 167 ? -4.535 -0.174 12.021 1.00 78.94 167 VAL A C 1
ATOM 1389 O O . VAL A 1 167 ? -5.020 -0.244 10.896 1.00 78.94 167 VAL A O 1
ATOM 1392 N N . LYS A 1 168 ? -3.230 0.039 12.209 1.00 77.00 168 LYS A N 1
ATOM 1393 C CA . LYS A 1 168 ? -2.243 0.162 11.121 1.00 77.00 168 LYS A CA 1
ATOM 1394 C C . LYS A 1 168 ? -1.290 -1.029 11.126 1.00 77.00 168 LYS A C 1
ATOM 1396 O O . LYS A 1 168 ? -1.233 -1.777 12.094 1.00 77.00 168 LYS A O 1
ATOM 1401 N N . SER A 1 169 ? -0.477 -1.153 10.081 1.00 78.88 169 SER A N 1
ATOM 1402 C CA . SER A 1 169 ? 0.569 -2.178 9.934 1.00 78.88 169 SER A CA 1
ATOM 1403 C C . SER A 1 169 ? 1.370 -2.489 11.200 1.00 78.88 169 SER A C 1
ATOM 1405 O O . SER A 1 169 ? 1.621 -3.657 11.471 1.00 78.88 169 SER A O 1
ATOM 1407 N N . ALA A 1 170 ? 1.756 -1.483 11.993 1.00 80.50 170 ALA A N 1
ATOM 1408 C CA . ALA A 1 170 ? 2.492 -1.689 13.243 1.00 80.50 170 ALA A CA 1
ATOM 1409 C C . ALA A 1 170 ? 1.754 -2.631 14.211 1.00 80.50 170 ALA A C 1
ATOM 1411 O O . ALA A 1 170 ? 2.378 -3.525 14.773 1.00 80.50 170 ALA A O 1
ATOM 1412 N N . PHE A 1 171 ? 0.429 -2.495 14.331 1.00 84.88 171 PHE A N 1
ATOM 1413 C CA . PHE A 1 171 ? -0.407 -3.351 15.176 1.00 84.88 171 PHE A CA 1
ATOM 1414 C C . PHE A 1 171 ? -0.207 -4.833 14.831 1.00 84.88 171 PHE A C 1
ATOM 1416 O O . PHE A 1 171 ? 0.058 -5.661 15.696 1.00 84.88 171 PHE A O 1
ATOM 1423 N N . PHE A 1 172 ? -0.226 -5.150 13.539 1.00 86.69 172 PHE A N 1
ATOM 1424 C CA . PHE A 1 172 ? -0.064 -6.515 13.053 1.00 86.69 172 PHE A CA 1
ATOM 1425 C C . PHE A 1 172 ? 1.397 -6.981 13.009 1.00 86.69 172 PHE A C 1
ATOM 1427 O O . PHE A 1 172 ? 1.655 -8.148 13.280 1.00 86.69 172 PHE A O 1
ATOM 1434 N N . LYS A 1 173 ? 2.363 -6.095 12.716 1.00 84.69 173 LYS A N 1
ATOM 1435 C CA . LYS A 1 173 ? 3.806 -6.419 12.752 1.00 84.69 173 LYS A CA 1
ATOM 1436 C C . LYS A 1 173 ? 4.243 -6.933 14.119 1.00 84.69 173 LYS A C 1
ATOM 1438 O O . LYS A 1 173 ? 5.107 -7.798 14.195 1.00 84.69 173 LYS A O 1
ATOM 1443 N N . TYR A 1 174 ? 3.646 -6.392 15.176 1.00 82.06 174 TYR A N 1
ATOM 1444 C CA . TYR A 1 174 ? 3.904 -6.802 16.551 1.00 82.06 174 TYR A CA 1
ATOM 1445 C C . TYR A 1 174 ? 2.932 -7.879 17.054 1.00 82.06 174 TYR A C 1
ATOM 1447 O O . TYR A 1 174 ? 2.865 -8.125 18.254 1.00 82.06 174 TYR A O 1
ATOM 1455 N N . ASN A 1 175 ? 2.192 -8.536 16.151 1.00 84.81 175 ASN A N 1
ATOM 1456 C CA . ASN A 1 175 ? 1.227 -9.593 16.463 1.00 84.81 175 ASN A CA 1
ATOM 1457 C C . ASN A 1 175 ? 0.184 -9.196 17.525 1.00 84.81 175 ASN A C 1
ATOM 1459 O O . ASN A 1 175 ? -0.299 -10.049 18.273 1.00 84.81 175 ASN A O 1
ATOM 1463 N N . LEU A 1 176 ? -0.190 -7.914 17.583 1.00 86.12 176 LEU A N 1
ATOM 1464 C CA . LEU A 1 176 ? -1.304 -7.475 18.415 1.00 86.12 176 LEU A CA 1
ATOM 1465 C C . LEU A 1 176 ? -2.626 -7.963 17.816 1.00 86.12 176 LEU A C 1
ATOM 1467 O O . LEU A 1 176 ? -2.763 -8.157 16.603 1.00 86.12 176 LEU A O 1
ATOM 1471 N N . SER A 1 177 ? -3.620 -8.155 18.678 1.00 87.56 177 SER A N 1
ATOM 1472 C CA . SER A 1 177 ? -4.956 -8.594 18.270 1.00 87.56 177 SER A CA 1
ATOM 1473 C C . SER A 1 177 ? -6.050 -7.848 19.022 1.00 87.56 177 SER A C 1
ATOM 1475 O O . SER A 1 177 ? -5.908 -7.512 20.193 1.00 87.56 177 SER A O 1
ATOM 1477 N N . LEU A 1 178 ? -7.162 -7.575 18.343 1.00 88.12 178 LEU A N 1
ATOM 1478 C CA . LEU A 1 178 ? -8.362 -7.031 18.971 1.00 88.12 178 LEU A CA 1
ATOM 1479 C C . LEU A 1 178 ? -9.172 -8.197 19.551 1.00 88.12 178 LEU A C 1
ATOM 1481 O O . LEU A 1 178 ? -9.732 -8.985 18.785 1.00 88.12 178 LEU A O 1
ATOM 1485 N N . LEU A 1 179 ? -9.193 -8.335 20.884 1.00 87.19 179 LEU A N 1
ATOM 1486 C CA . LEU A 1 179 ? -9.860 -9.453 21.566 1.00 87.19 179 LEU A CA 1
ATOM 1487 C C . LEU A 1 179 ? -11.305 -9.134 21.959 1.00 87.19 179 LEU A C 1
ATOM 1489 O O . LEU A 1 179 ? -12.135 -10.038 21.953 1.00 87.19 179 LEU A O 1
ATOM 1493 N N . SER A 1 180 ? -11.611 -7.876 22.293 1.00 87.44 180 SER A N 1
ATOM 1494 C CA . SER A 1 180 ? -12.964 -7.476 22.705 1.00 87.44 180 SER A CA 1
ATOM 1495 C C . SER A 1 180 ? -13.812 -6.936 21.550 1.00 87.44 180 SER A C 1
ATOM 1497 O O . SER A 1 180 ? -14.889 -7.460 21.286 1.00 87.44 180 SER A O 1
ATOM 1499 N N . TYR A 1 181 ? -13.333 -5.907 20.844 1.00 86.12 181 TYR A N 1
ATOM 1500 C CA . TYR A 1 181 ? -14.107 -5.186 19.830 1.00 86.12 181 TYR A CA 1
ATOM 1501 C C . TYR A 1 181 ? -13.297 -4.998 18.556 1.00 86.12 181 TYR A C 1
ATOM 1503 O O . TYR A 1 181 ? -12.136 -4.597 18.603 1.00 86.12 181 TYR A O 1
ATOM 1511 N N . ARG A 1 182 ? -13.930 -5.272 17.413 1.00 88.12 182 ARG A N 1
ATOM 1512 C CA . ARG A 1 182 ? -13.357 -5.012 16.084 1.00 88.12 182 ARG A CA 1
ATOM 1513 C C . ARG A 1 182 ? -13.780 -3.674 15.492 1.00 88.12 182 ARG A C 1
ATOM 1515 O O . ARG A 1 182 ? -13.120 -3.218 14.565 1.00 88.12 182 ARG A O 1
ATOM 1522 N N . ASN A 1 183 ? -14.839 -3.068 16.019 1.00 86.69 183 ASN A N 1
ATOM 1523 C CA . ASN A 1 183 ? -15.400 -1.823 15.514 1.00 86.69 183 ASN A CA 1
ATOM 1524 C C . ASN A 1 183 ? -14.852 -0.624 16.299 1.00 86.69 183 ASN A C 1
ATOM 1526 O O . ASN A 1 183 ? -14.516 -0.758 17.475 1.00 86.69 183 ASN A O 1
ATOM 1530 N N . ALA A 1 184 ? -14.764 0.534 15.645 1.00 79.94 184 ALA A N 1
ATOM 1531 C CA . ALA A 1 184 ? -14.304 1.791 16.228 1.00 79.94 184 ALA A CA 1
ATOM 1532 C C . ALA A 1 184 ? -15.310 2.366 17.232 1.00 79.94 184 ALA A C 1
ATOM 1534 O O . ALA A 1 184 ? -14.909 2.909 18.257 1.00 79.94 184 ALA A O 1
ATOM 1535 N N . VAL A 1 185 ? -16.607 2.221 16.948 1.00 81.81 185 VAL A N 1
ATOM 1536 C CA . VAL A 1 185 ? -17.686 2.675 17.829 1.00 81.81 185 VAL A CA 1
ATOM 1537 C C . VAL A 1 185 ? -18.203 1.489 18.629 1.00 81.81 185 VAL A C 1
ATOM 1539 O O . VAL A 1 185 ? -18.629 0.479 18.063 1.00 81.81 185 VAL A O 1
ATOM 1542 N N . VAL A 1 186 ? -18.174 1.618 19.954 1.00 83.62 186 VAL A N 1
ATOM 1543 C CA . VAL A 1 186 ? -18.705 0.610 20.871 1.00 83.62 186 VAL A CA 1
ATOM 1544 C C . VAL A 1 186 ? -19.925 1.178 21.577 1.00 83.62 186 VAL A C 1
ATOM 1546 O O . VAL A 1 186 ? -19.826 2.141 22.331 1.00 83.62 186 VAL A O 1
ATOM 1549 N N . VAL A 1 187 ? -21.079 0.558 21.341 1.00 83.62 187 VAL A N 1
ATOM 1550 C CA . VAL A 1 187 ? -22.322 0.886 22.041 1.00 83.62 187 VAL A CA 1
ATOM 1551 C C . VAL A 1 187 ? -22.398 0.041 23.306 1.00 83.62 187 VAL A C 1
ATOM 1553 O O . VAL A 1 187 ? -22.291 -1.183 23.241 1.00 83.62 187 VAL A O 1
ATOM 1556 N N . PHE A 1 188 ? -22.587 0.686 24.453 1.00 82.81 188 PHE A N 1
ATOM 1557 C CA . PHE A 1 188 ? -22.666 0.018 25.748 1.00 82.81 188 PHE A CA 1
ATOM 1558 C C . PHE A 1 188 ? -23.758 0.654 26.618 1.00 82.81 188 PHE A C 1
ATOM 1560 O O . PHE A 1 188 ? -24.030 1.848 26.519 1.00 82.81 188 PHE A O 1
ATOM 1567 N N . THR A 1 189 ? -24.405 -0.158 27.454 1.00 84.88 189 THR A N 1
ATOM 1568 C CA . THR A 1 189 ? -25.410 0.286 28.443 1.00 84.88 189 THR A CA 1
ATOM 1569 C C . THR A 1 189 ? -24.933 0.117 29.881 1.00 84.88 189 THR A C 1
ATOM 1571 O O . THR A 1 189 ? -25.547 0.647 30.805 1.00 84.88 189 THR A O 1
ATOM 1574 N N . ASP A 1 190 ? -23.862 -0.651 30.069 1.00 85.00 190 ASP A N 1
ATOM 1575 C CA . ASP A 1 190 ? -23.286 -0.954 31.372 1.00 85.00 190 ASP A CA 1
ATOM 1576 C C . ASP A 1 190 ? -22.486 0.239 31.918 1.00 85.00 190 ASP A C 1
ATOM 1578 O O . ASP A 1 190 ? -21.973 1.052 31.150 1.00 85.00 190 ASP A O 1
ATOM 1582 N N . PRO A 1 191 ? -22.327 0.362 33.247 1.00 81.62 191 PRO A N 1
ATOM 1583 C CA . PRO A 1 191 ? -21.530 1.440 33.836 1.00 81.62 191 PRO A CA 1
ATOM 1584 C C . PRO A 1 191 ? -20.023 1.302 33.559 1.00 81.62 191 PRO A C 1
ATOM 1586 O O . PRO A 1 191 ? -19.269 2.238 33.807 1.00 81.62 191 PRO A O 1
ATOM 1589 N N . GLU A 1 192 ? -19.577 0.139 33.079 1.00 81.31 192 GLU A N 1
ATOM 1590 C CA . GLU A 1 192 ? -18.179 -0.167 32.791 1.00 81.31 192 GLU A CA 1
ATOM 1591 C C . GLU A 1 192 ? -18.058 -0.789 31.396 1.00 81.31 192 GLU A C 1
ATOM 1593 O O . GLU A 1 192 ? -18.787 -1.717 31.047 1.00 81.31 192 GLU A O 1
ATOM 1598 N N . ILE A 1 193 ? -17.084 -0.313 30.622 1.00 81.50 193 ILE A N 1
ATOM 1599 C CA . ILE A 1 193 ? -16.681 -0.896 29.343 1.00 81.50 193 ILE A CA 1
ATOM 1600 C C . ILE A 1 193 ? -15.239 -1.398 29.449 1.00 81.50 193 ILE A C 1
ATOM 1602 O O . ILE A 1 193 ? -14.356 -0.695 29.935 1.00 81.50 193 ILE A O 1
ATOM 1606 N N . ARG A 1 194 ? -14.983 -2.623 28.973 1.00 83.31 194 ARG A N 1
ATOM 1607 C CA . ARG A 1 194 ? -13.633 -3.207 28.914 1.00 83.31 194 ARG A CA 1
ATOM 1608 C C . ARG A 1 194 ? -13.185 -3.408 27.478 1.00 83.31 194 ARG A C 1
ATOM 1610 O O . ARG A 1 194 ? -13.779 -4.196 26.745 1.00 83.31 194 ARG A O 1
ATOM 1617 N N . ILE A 1 195 ? -12.104 -2.733 27.104 1.00 82.94 195 ILE A N 1
ATOM 1618 C CA . ILE A 1 195 ? -11.436 -2.897 25.812 1.00 82.94 195 ILE A CA 1
ATOM 1619 C C . ILE A 1 195 ? -10.180 -3.741 26.035 1.00 82.94 195 ILE A C 1
ATOM 1621 O O . ILE A 1 195 ? -9.322 -3.382 26.837 1.00 82.94 195 ILE A O 1
ATOM 1625 N N . VAL A 1 196 ? -10.084 -4.876 25.343 1.00 83.88 196 VAL A N 1
ATOM 1626 C CA . VAL A 1 196 ? -9.011 -5.858 25.527 1.00 83.88 196 VAL A CA 1
ATOM 1627 C C . VAL A 1 196 ? -8.233 -6.019 24.225 1.00 83.88 196 VAL A C 1
ATOM 1629 O O . VAL A 1 196 ? -8.780 -6.437 23.199 1.00 83.88 196 VAL A O 1
ATOM 1632 N N . VAL A 1 197 ? -6.937 -5.717 24.286 1.00 83.81 197 VAL A N 1
ATOM 1633 C CA . VAL A 1 197 ? -5.970 -5.932 23.204 1.00 83.81 197 VAL A CA 1
ATOM 1634 C C . VAL A 1 197 ? -5.053 -7.081 23.606 1.00 83.81 197 VAL A C 1
ATOM 1636 O O . VAL A 1 197 ? -4.457 -7.065 24.680 1.00 83.81 197 VAL A O 1
ATOM 1639 N N . GLY A 1 198 ? -4.964 -8.095 22.752 1.00 83.69 198 GLY A N 1
ATOM 1640 C CA . GLY A 1 198 ? -4.094 -9.243 22.949 1.00 83.69 198 GLY A CA 1
ATOM 1641 C C . GLY A 1 198 ? -2.661 -8.915 22.556 1.00 83.69 198 GLY A C 1
ATOM 1642 O O . GLY A 1 198 ? -2.423 -8.349 21.487 1.00 83.69 198 GLY A O 1
ATOM 1643 N N . PHE A 1 199 ? -1.725 -9.320 23.407 1.00 81.44 199 PHE A N 1
ATOM 1644 C CA . PHE A 1 199 ? -0.289 -9.181 23.205 1.00 81.44 199 PHE A CA 1
ATOM 1645 C C . PHE A 1 199 ? 0.357 -10.576 23.165 1.00 81.44 199 PHE A C 1
ATOM 1647 O O . PHE A 1 199 ? 0.009 -11.419 23.998 1.00 81.44 199 PHE A O 1
ATOM 1654 N N . PRO A 1 200 ? 1.253 -10.867 22.205 1.00 80.00 200 PRO A N 1
ATOM 1655 C CA . PRO A 1 200 ? 1.865 -12.187 22.087 1.00 80.00 200 PRO A CA 1
ATOM 1656 C C . PRO A 1 200 ? 2.814 -12.470 23.271 1.00 80.00 200 PRO A C 1
ATOM 1658 O O . PRO A 1 200 ? 3.611 -11.603 23.634 1.00 80.00 200 PRO A O 1
ATOM 1661 N N . PRO A 1 201 ? 2.782 -13.677 23.869 1.00 72.50 201 PRO A N 1
ATOM 1662 C CA . PRO A 1 201 ? 3.725 -14.043 24.924 1.00 72.50 201 PRO A CA 1
ATOM 1663 C C . PRO A 1 201 ? 5.159 -14.147 24.373 1.00 72.50 201 PRO A C 1
ATOM 1665 O O . PRO A 1 201 ? 5.354 -14.598 23.245 1.00 72.50 201 PRO A O 1
ATOM 1668 N N . GLY A 1 202 ? 6.157 -13.767 25.181 1.00 70.88 202 GLY A N 1
ATOM 1669 C CA . GLY A 1 202 ? 7.583 -13.851 24.816 1.00 70.88 202 GLY A CA 1
ATOM 1670 C C . GLY A 1 202 ? 8.045 -12.807 23.794 1.00 70.88 202 GLY A C 1
ATOM 1671 O O . GLY A 1 202 ? 8.942 -13.068 22.995 1.00 70.88 202 GLY A O 1
ATOM 1672 N N . SER A 1 203 ? 7.382 -11.651 23.751 1.00 63.78 203 SER A N 1
ATOM 1673 C CA . SER A 1 203 ? 7.819 -10.518 22.941 1.00 63.78 203 SER A CA 1
ATOM 1674 C C . SER A 1 203 ? 8.908 -9.733 23.680 1.00 63.78 203 SER A C 1
ATOM 1676 O O . SER A 1 203 ? 8.602 -9.014 24.629 1.00 63.78 203 SER A O 1
ATOM 1678 N N . GLU A 1 204 ? 10.134 -9.757 23.152 1.00 59.56 204 GLU A N 1
ATOM 1679 C CA . GLU A 1 204 ? 11.270 -8.948 23.639 1.00 59.56 204 GLU A CA 1
ATOM 1680 C C . GLU A 1 204 ? 11.099 -7.432 23.374 1.00 59.56 204 GLU A C 1
ATOM 1682 O O . GLU A 1 204 ? 11.916 -6.609 23.791 1.00 59.56 204 GLU A O 1
ATOM 1687 N N . ASN A 1 205 ? 10.055 -7.034 22.636 1.00 64.06 205 ASN A N 1
ATOM 1688 C CA . ASN A 1 205 ? 9.864 -5.655 22.202 1.00 64.06 205 ASN A CA 1
ATOM 1689 C C . ASN A 1 205 ? 9.131 -4.820 23.253 1.00 64.06 205 ASN A C 1
ATOM 1691 O O . ASN A 1 205 ? 7.985 -5.098 23.604 1.00 64.06 205 ASN A O 1
ATOM 1695 N N . PHE A 1 206 ? 9.753 -3.710 23.644 1.00 68.00 206 PHE A N 1
ATOM 1696 C CA . PHE A 1 206 ? 9.060 -2.606 24.294 1.00 68.00 206 PHE A CA 1
ATOM 1697 C C . PHE A 1 206 ? 8.169 -1.891 23.276 1.00 68.00 206 PHE A C 1
ATOM 1699 O O . PHE A 1 206 ? 8.668 -1.317 22.302 1.00 68.00 206 PHE A O 1
ATOM 1706 N N . LEU A 1 207 ? 6.855 -1.911 23.504 1.00 70.06 207 LEU A N 1
ATOM 1707 C CA . LEU A 1 207 ? 5.896 -1.189 22.671 1.00 70.06 207 LEU A CA 1
ATOM 1708 C C . LEU A 1 207 ? 5.212 -0.101 23.480 1.00 70.06 207 LEU A C 1
ATOM 1710 O O . LEU A 1 207 ? 4.666 -0.357 24.550 1.00 70.06 207 LEU A O 1
ATOM 1714 N N . ALA A 1 208 ? 5.205 1.098 22.913 1.00 71.44 208 ALA A N 1
ATOM 1715 C CA . ALA A 1 208 ? 4.366 2.195 23.351 1.00 71.44 208 ALA A CA 1
ATOM 1716 C C . ALA A 1 208 ? 3.339 2.473 22.256 1.00 71.44 208 ALA A C 1
ATOM 1718 O O . ALA A 1 208 ? 3.708 2.651 21.090 1.00 71.44 208 ALA A O 1
ATOM 1719 N N . PHE A 1 209 ? 2.061 2.522 22.613 1.00 72.62 209 PHE A N 1
ATOM 1720 C CA . PHE A 1 209 ? 1.021 2.942 21.685 1.00 72.62 209 PHE A CA 1
ATOM 1721 C C . PHE A 1 209 ? 0.001 3.847 22.345 1.00 72.62 209 PHE A C 1
ATOM 1723 O O . PHE A 1 209 ? -0.312 3.720 23.525 1.00 72.62 209 PHE A O 1
ATOM 1730 N N . THR A 1 210 ? -0.515 4.771 21.544 1.00 72.75 210 THR A N 1
ATOM 1731 C CA . THR A 1 210 ? -1.567 5.690 21.955 1.00 72.75 210 THR A CA 1
ATOM 1732 C C . THR A 1 210 ? -2.920 5.104 21.579 1.00 72.75 210 THR A C 1
ATOM 1734 O O . THR A 1 210 ? -3.163 4.806 20.409 1.00 72.75 210 THR A O 1
ATOM 1737 N N . ILE A 1 211 ? -3.796 4.956 22.565 1.00 75.00 211 ILE A N 1
ATOM 1738 C CA . ILE A 1 211 ? -5.214 4.666 22.381 1.00 75.00 211 ILE A CA 1
ATOM 1739 C C . ILE A 1 211 ? -5.951 5.984 22.594 1.00 75.00 211 ILE A C 1
ATOM 1741 O O . ILE A 1 211 ? -5.944 6.519 23.698 1.00 75.00 211 ILE A O 1
ATOM 1745 N N . GLY A 1 212 ? -6.550 6.523 21.537 1.00 73.69 212 GLY A N 1
ATOM 1746 C CA . GLY A 1 212 ? -7.480 7.643 21.649 1.00 73.69 212 GLY A CA 1
ATOM 1747 C C . GLY A 1 212 ? -8.898 7.106 21.757 1.00 73.69 212 GLY A C 1
ATOM 1748 O O . GLY A 1 212 ? -9.329 6.371 20.869 1.00 73.69 212 GLY A O 1
ATOM 1749 N N . LEU A 1 213 ? -9.600 7.449 22.833 1.00 76.94 213 LEU A N 1
ATOM 1750 C CA . LEU A 1 213 ? -11.034 7.226 22.969 1.00 76.94 213 LEU A CA 1
ATOM 1751 C C . LEU A 1 213 ? -11.737 8.585 22.967 1.00 76.94 213 LEU A C 1
ATOM 1753 O O . LEU A 1 213 ? -11.232 9.554 23.530 1.00 76.94 213 LEU A O 1
ATOM 1757 N N . THR A 1 214 ? -12.903 8.646 22.339 1.00 76.69 214 THR A N 1
ATOM 1758 C CA . THR A 1 214 ? -13.754 9.839 22.300 1.00 76.69 214 THR A CA 1
ATOM 1759 C C . THR A 1 214 ? -15.195 9.410 22.510 1.00 76.69 214 THR A C 1
ATOM 1761 O O . THR A 1 214 ? -15.583 8.317 22.085 1.00 76.69 214 THR A O 1
ATOM 1764 N N . PHE A 1 215 ? -16.001 10.256 23.145 1.00 76.25 215 PHE A N 1
ATOM 1765 C CA . PHE A 1 215 ? -17.447 10.075 23.067 1.00 76.25 215 PHE A CA 1
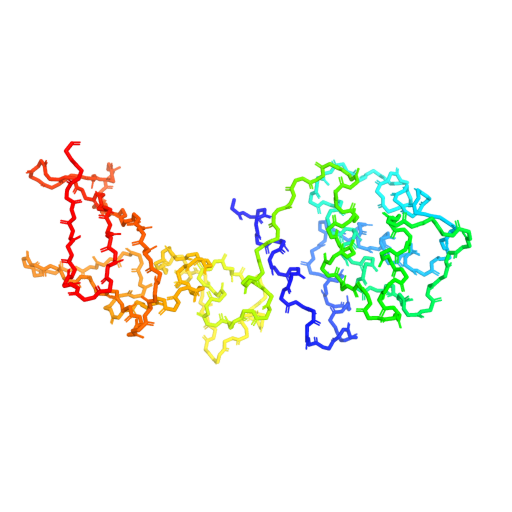ATOM 1766 C C . PHE A 1 215 ? -17.935 10.455 21.671 1.00 76.25 215 PHE A C 1
ATOM 1768 O O . PHE A 1 215 ? -17.430 11.397 21.066 1.00 76.25 215 PHE A O 1
ATOM 1775 N N . ASP A 1 216 ? -18.912 9.712 21.159 1.00 71.56 216 ASP A N 1
ATOM 1776 C CA . ASP A 1 216 ? -19.589 10.016 19.895 1.00 71.56 216 ASP A CA 1
ATOM 1777 C C . ASP A 1 216 ? -20.670 11.092 20.120 1.00 71.56 216 ASP A C 1
ATOM 1779 O O . ASP A 1 216 ? -21.865 10.879 19.913 1.00 71.56 216 ASP A O 1
ATOM 1783 N N . ASP A 1 217 ? -20.249 12.231 20.674 1.00 76.31 217 ASP A N 1
ATOM 1784 C CA . ASP A 1 217 ? -21.049 13.445 20.809 1.00 76.31 217 ASP A CA 1
ATOM 1785 C C . ASP A 1 217 ? -20.625 14.484 19.755 1.00 76.31 217 ASP A C 1
ATOM 1787 O O . ASP A 1 217 ? -19.688 14.274 18.986 1.00 76.31 217 ASP A O 1
ATOM 1791 N N . GLN A 1 218 ? -21.333 15.615 19.674 1.00 69.94 218 GLN A N 1
ATOM 1792 C CA . GLN A 1 218 ? -21.041 16.639 18.658 1.00 69.94 218 GLN A CA 1
ATOM 1793 C C . GLN A 1 218 ? -19.629 17.234 18.778 1.00 69.94 218 GLN A C 1
ATOM 1795 O O . GLN A 1 218 ? -19.113 17.757 17.790 1.00 69.94 218 GLN A O 1
ATOM 1800 N N . ASP A 1 219 ? -19.017 17.142 19.960 1.00 75.44 219 ASP A N 1
ATOM 1801 C CA . ASP A 1 219 ? -17.736 17.764 20.286 1.00 75.44 219 ASP A CA 1
ATOM 1802 C C . ASP A 1 219 ? -16.573 16.752 20.305 1.00 75.44 219 ASP A C 1
ATOM 1804 O O . ASP A 1 219 ? -15.431 17.144 20.551 1.00 75.44 219 ASP A O 1
ATOM 1808 N N . PHE A 1 220 ? -16.841 15.467 20.024 1.00 74.31 220 PHE A N 1
ATOM 1809 C CA . PHE A 1 220 ? -15.899 14.350 20.157 1.00 74.31 220 PHE A CA 1
ATOM 1810 C C . PHE A 1 220 ? -15.142 14.383 21.486 1.00 74.31 220 PHE A C 1
ATOM 1812 O O . PHE A 1 220 ? -13.911 14.318 21.523 1.00 74.31 220 PHE A O 1
ATOM 1819 N N . THR A 1 221 ? -15.880 14.521 22.589 1.00 79.00 221 THR A N 1
ATOM 1820 C CA . THR A 1 221 ? -15.303 14.786 23.907 1.00 79.00 221 THR A CA 1
ATOM 1821 C C . THR A 1 221 ? -14.205 13.774 24.268 1.00 79.00 221 THR A C 1
ATOM 1823 O O . THR A 1 221 ? -14.456 12.576 24.414 1.00 79.00 221 THR A O 1
ATOM 1826 N N . GLU A 1 222 ? -12.981 14.276 24.470 1.00 81.25 222 GLU A N 1
ATOM 1827 C CA . GLU A 1 222 ? -11.783 13.48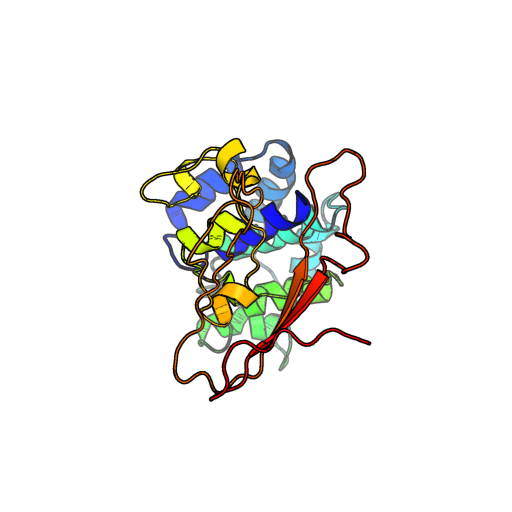9 24.819 1.00 81.25 222 GLU A CA 1
ATOM 1828 C C . GLU A 1 222 ? -11.535 13.405 26.338 1.00 81.25 222 GLU A C 1
ATOM 1830 O O . GLU A 1 222 ? -10.464 12.987 26.772 1.00 81.25 222 GLU A O 1
ATOM 1835 N N . HIS A 1 223 ? -12.479 13.852 27.172 1.00 81.44 223 HIS A N 1
ATOM 1836 C CA . HIS A 1 223 ? -12.346 13.854 28.632 1.00 81.44 223 HIS A CA 1
ATOM 1837 C C . HIS A 1 223 ? -13.613 13.331 29.314 1.00 81.44 223 HIS A C 1
ATOM 1839 O O . HIS A 1 223 ? -14.723 13.730 28.979 1.00 81.44 223 HIS A O 1
ATOM 1845 N N . TYR A 1 224 ? -13.457 12.507 30.347 1.00 78.50 224 TYR A N 1
ATOM 1846 C CA . TYR A 1 224 ? -14.557 12.075 31.210 1.00 78.50 224 TYR A CA 1
ATOM 1847 C C . TYR A 1 224 ? -14.241 12.420 32.664 1.00 78.50 224 TYR A C 1
ATOM 1849 O O . TYR A 1 224 ? -13.244 11.945 33.198 1.00 78.50 224 TYR A O 1
ATOM 1857 N N . ASN A 1 225 ? -15.057 13.254 33.320 1.00 81.19 225 ASN A N 1
ATOM 1858 C CA . ASN A 1 225 ? -14.810 13.709 34.700 1.00 81.19 225 ASN A CA 1
ATOM 1859 C C . ASN A 1 225 ? -13.372 14.237 34.919 1.00 81.19 225 ASN A C 1
ATOM 1861 O O . ASN A 1 225 ? -12.713 13.884 35.896 1.00 81.19 225 ASN A O 1
ATOM 1865 N N . SER A 1 226 ? -12.879 15.058 33.983 1.00 78.75 226 SER A N 1
ATOM 1866 C CA . SER A 1 226 ? -11.504 15.597 33.950 1.00 78.75 226 SER A CA 1
ATOM 1867 C C . SER A 1 226 ? -10.385 14.570 33.718 1.00 78.75 226 SER A C 1
ATOM 1869 O O . SER A 1 226 ? -9.213 14.936 33.768 1.00 78.75 226 SER A O 1
ATOM 1871 N N . VAL A 1 227 ? -10.712 13.307 33.432 1.00 78.75 227 VAL A N 1
ATOM 1872 C CA . VAL A 1 227 ? -9.745 12.280 33.020 1.00 78.75 227 VAL A CA 1
ATOM 1873 C C . VAL A 1 227 ? -9.625 12.297 31.494 1.00 78.75 227 VAL A C 1
ATOM 1875 O O . VAL A 1 227 ? -10.651 12.145 30.828 1.00 78.75 227 VAL A O 1
ATOM 1878 N N . PRO A 1 228 ? -8.421 12.467 30.917 1.00 81.00 228 PRO A N 1
ATOM 1879 C CA . PRO A 1 228 ? -8.234 12.373 29.476 1.00 81.00 228 PRO A CA 1
ATOM 1880 C C . PRO A 1 228 ? -8.470 10.937 28.998 1.00 81.00 228 PRO A C 1
ATOM 1882 O O . PRO A 1 228 ? -8.026 9.972 29.619 1.00 81.00 228 PRO A O 1
ATOM 1885 N N . LEU A 1 229 ? -9.149 10.809 27.866 1.00 79.50 229 LEU A N 1
ATOM 1886 C CA . LEU A 1 229 ? -9.468 9.550 27.196 1.00 79.50 229 LEU A CA 1
ATOM 1887 C C . LEU A 1 229 ? -8.388 9.127 26.183 1.00 79.50 229 LEU A C 1
ATOM 1889 O O . LEU A 1 229 ? -8.541 8.141 25.460 1.00 79.50 229 LEU A O 1
ATOM 1893 N N . VAL A 1 230 ? -7.275 9.861 26.142 1.00 77.88 230 VAL A N 1
ATOM 1894 C CA . VAL A 1 230 ? -6.072 9.512 25.387 1.00 77.88 230 VAL A CA 1
ATOM 1895 C C . VAL A 1 230 ? -5.093 8.815 26.323 1.00 77.88 230 VAL A C 1
ATOM 1897 O O . VAL A 1 230 ? -4.501 9.430 27.209 1.00 77.88 230 VAL A O 1
ATOM 1900 N N . TYR A 1 231 ? -4.894 7.522 26.101 1.00 71.31 231 TYR A N 1
ATOM 1901 C CA . TYR A 1 231 ? -4.020 6.678 26.903 1.00 71.31 231 TYR A CA 1
ATOM 1902 C C . TYR A 1 231 ? -2.751 6.350 26.129 1.00 71.31 231 TYR A C 1
ATOM 1904 O O . TYR A 1 231 ? -2.810 5.975 24.961 1.00 71.31 231 TYR A O 1
ATOM 1912 N N . VAL A 1 232 ? -1.595 6.440 26.784 1.00 65.69 232 VAL A N 1
ATOM 1913 C CA . VAL A 1 232 ? -0.355 5.848 26.275 1.00 65.69 232 VAL A CA 1
ATOM 1914 C C . VAL A 1 232 ? -0.127 4.553 27.037 1.00 65.69 232 VAL A C 1
ATOM 1916 O O . VAL A 1 232 ? 0.122 4.556 28.240 1.00 65.69 232 VAL A O 1
ATOM 1919 N N . CYS A 1 233 ? -0.257 3.432 26.341 1.00 67.50 233 CYS A N 1
ATOM 1920 C CA . CYS A 1 233 ? -0.045 2.116 26.918 1.00 67.50 233 CYS A CA 1
ATOM 1921 C C . CYS A 1 233 ? 1.376 1.652 26.612 1.00 67.50 233 CYS A C 1
ATOM 1923 O O . CYS A 1 233 ? 1.804 1.668 25.455 1.00 67.50 233 CYS A O 1
ATOM 1925 N N . PHE A 1 234 ? 2.081 1.215 27.653 1.00 62.91 234 PHE A N 1
ATOM 1926 C CA . PHE A 1 234 ? 3.401 0.608 27.552 1.00 62.91 234 PHE A CA 1
ATOM 1927 C C . PHE A 1 234 ? 3.300 -0.885 27.846 1.00 62.91 234 PHE A C 1
ATOM 1929 O O . PHE A 1 234 ? 2.692 -1.283 28.840 1.00 62.91 234 PHE A O 1
ATOM 1936 N N . PHE A 1 235 ? 3.906 -1.703 26.992 1.00 64.81 235 PHE A N 1
ATOM 1937 C CA . PHE A 1 235 ? 3.968 -3.151 27.167 1.00 64.81 235 PHE A CA 1
ATOM 1938 C C . PHE A 1 235 ? 5.390 -3.529 27.558 1.00 64.81 235 PHE A C 1
ATOM 1940 O O . PHE A 1 235 ? 6.336 -3.271 26.810 1.00 64.81 235 PHE A O 1
ATOM 1947 N N . PHE A 1 236 ? 5.520 -4.115 28.749 1.00 56.44 236 PHE A N 1
ATOM 1948 C CA . PHE A 1 236 ? 6.771 -4.622 29.297 1.00 56.44 236 PHE A CA 1
ATOM 1949 C C . PHE A 1 236 ? 6.690 -6.140 29.423 1.00 56.44 236 PHE A C 1
ATOM 1951 O O . PHE A 1 236 ? 5.662 -6.693 29.816 1.00 56.44 236 PHE A O 1
ATOM 1958 N N . GLU A 1 237 ? 7.790 -6.821 29.123 1.00 48.97 237 GLU A N 1
ATOM 1959 C CA . GLU A 1 237 ? 7.919 -8.244 29.409 1.00 48.97 237 GLU A CA 1
ATOM 1960 C C . GLU A 1 237 ? 7.895 -8.440 30.942 1.00 48.97 237 GLU A C 1
ATOM 1962 O O . GLU A 1 237 ? 8.743 -7.900 31.651 1.00 48.97 237 GLU A O 1
ATOM 1967 N N . ASN A 1 238 ? 6.913 -9.197 31.451 1.00 43.94 238 ASN A N 1
ATOM 1968 C CA . ASN A 1 238 ? 6.709 -9.568 32.868 1.00 43.94 238 ASN A CA 1
ATOM 1969 C C . ASN A 1 238 ? 6.028 -8.569 33.827 1.00 43.94 238 ASN A C 1
ATOM 1971 O O . ASN A 1 238 ? 6.174 -8.718 35.041 1.00 43.94 238 ASN A O 1
ATOM 1975 N N . ALA A 1 239 ? 5.221 -7.622 33.352 1.00 38.09 239 ALA A N 1
ATOM 1976 C CA . ALA A 1 239 ? 4.300 -6.904 34.238 1.00 38.09 239 ALA A CA 1
ATOM 1977 C C . ALA A 1 239 ? 2.945 -6.691 33.563 1.00 38.09 239 ALA A C 1
ATOM 1979 O O . ALA A 1 239 ? 2.878 -6.434 32.361 1.00 38.09 239 ALA A O 1
ATOM 1980 N N . ASP A 1 240 ? 1.879 -6.830 34.350 1.00 38.88 240 ASP A N 1
ATOM 1981 C CA . ASP A 1 240 ? 0.510 -6.513 33.960 1.00 38.88 240 ASP A CA 1
ATOM 1982 C C . ASP A 1 240 ? 0.415 -5.145 33.264 1.00 38.88 240 ASP A C 1
ATOM 1984 O O . ASP A 1 240 ? 1.233 -4.250 33.480 1.00 38.88 240 ASP A O 1
ATOM 1988 N N . LEU A 1 241 ? -0.615 -4.991 32.425 1.00 41.03 241 LEU A N 1
ATOM 1989 C CA . LEU A 1 241 ? -1.000 -3.739 31.767 1.00 41.03 241 LEU A CA 1
ATOM 1990 C C . LEU A 1 241 ? -0.910 -2.552 32.744 1.00 41.03 241 LEU A C 1
ATOM 1992 O O . LEU A 1 241 ? -1.802 -2.333 33.563 1.00 41.03 241 LEU A O 1
ATOM 1996 N N . HIS A 1 242 ? 0.144 -1.750 32.626 1.00 41.44 242 HIS A N 1
ATOM 1997 C CA . HIS A 1 242 ? 0.245 -0.477 33.323 1.00 41.44 242 HIS A CA 1
ATOM 1998 C C . HIS A 1 242 ? -0.105 0.635 32.335 1.00 41.44 242 HIS A C 1
ATOM 2000 O O . HIS A 1 242 ? 0.723 1.084 31.543 1.00 41.44 242 HIS A O 1
ATOM 2006 N N . ALA A 1 243 ? -1.361 1.087 32.377 1.00 40.09 243 ALA A N 1
ATOM 2007 C CA . ALA A 1 243 ? -1.712 2.395 31.842 1.00 40.09 243 ALA A CA 1
ATOM 2008 C C . ALA A 1 243 ? -1.012 3.446 32.717 1.00 40.09 243 ALA A C 1
ATOM 2010 O O . ALA A 1 243 ? -1.403 3.667 33.864 1.00 40.09 243 ALA A O 1
ATOM 2011 N N . LEU A 1 244 ? 0.067 4.043 32.212 1.00 37.94 244 LEU A N 1
ATOM 2012 C CA . LEU A 1 244 ? 0.719 5.167 32.874 1.00 37.94 244 LEU A CA 1
ATOM 2013 C C . LEU A 1 244 ? 0.078 6.455 32.360 1.00 37.94 244 LEU A C 1
ATOM 2015 O O . LEU A 1 244 ? 0.116 6.755 31.169 1.00 37.94 244 LEU A O 1
ATOM 2019 N N . TYR A 1 245 ? -0.527 7.203 33.279 1.00 34.25 245 TYR A N 1
ATOM 2020 C CA . TYR A 1 245 ? -0.968 8.569 33.032 1.00 34.25 245 TYR A CA 1
ATOM 2021 C C . TYR A 1 245 ? 0.273 9.434 32.767 1.00 34.25 245 TYR A C 1
ATOM 2023 O O . TYR A 1 245 ? 1.195 9.451 33.584 1.00 34.25 245 TYR A O 1
ATOM 2031 N N . ASN A 1 246 ? 0.313 10.135 31.630 1.00 29.25 246 ASN A N 1
ATOM 2032 C CA . ASN A 1 246 ? 1.270 11.226 31.457 1.00 29.25 246 ASN A CA 1
ATOM 2033 C C . ASN A 1 246 ? 0.858 12.357 32.411 1.00 29.25 246 ASN A C 1
ATOM 2035 O O . ASN A 1 246 ? -0.279 12.825 32.343 1.00 29.25 246 ASN A O 1
ATOM 2039 N N . PHE A 1 247 ? 1.770 12.732 33.309 1.00 30.30 247 PHE A N 1
ATOM 2040 C CA . PHE A 1 247 ? 1.690 13.963 34.098 1.00 30.30 247 PHE A CA 1
ATOM 2041 C C . PHE A 1 247 ? 1.932 15.192 33.219 1.00 30.30 247 PHE A C 1
ATOM 2043 O O . PHE A 1 247 ? 2.740 15.078 32.265 1.00 30.30 247 PHE A O 1
#

Radius of gyration: 22.77 Å; chains: 1; bounding box: 54×33×61 Å